Protein AF-0000000078614740 (afdb_homodimer)

pLDDT: mean 83.92, std 13.47, range [44.56, 97.81]

Sequence (252 aa):
MTSCDALLALWKVERCHLNEIITLALKCSFSIQQEYGVRDTEVGLELRVKIGLSAGHISKVVIGDNRRQHFVVTGRAVEEVRLAQNLAKASEIILSPNCWELCDRNLIEIEKIKNERAVKVGTFLDMTSCDALLALWKVERCHLNEIITLALKCSFSIQQEYGVRDTEVGLELRVKIGLSAGHISKVVIGDNRRQHFVVTGRAVEEVRLAQNLAKASEIILSPNCWELCDRNLIEIEKIKNERAVKVGTFLD

Radius of gyration: 17.42 Å; Cα contacts (8 Å, |Δi|>4): 572; chains: 2; bounding box: 50×46×54 Å

Nearest PDB structures (foldseek):
  4oyz-assembly1_A  TM=8.619E-01  e=4.642E-11  Homo sapiens
  5iv4-assembly1_A  TM=8.727E-01  e=8.867E-11  Homo sapiens
  5d0r-assembly1_A  TM=8.741E-01  e=1.077E-10  Homo sapiens
  8coj-assembly1_A  TM=8.666E-01  e=1.009E-10  Homo sapiens
  8cnh-assembly1_A  TM=8.679E-01  e=1.395E-10  Homo sapiens

Secondary structure (DSSP, 8-state):
---EEEEEEEEE--GGGHHHHHHHHHHHHHHHHHHHHS---TT------EEEEEEEEEEEEEEE-SSSEEEEEESHHHHHHHHHHHHPPTT-EEE-HHHHHHS-GGGEEEEEPTT-S-EEEEEE--/---EEEEEEEEE--GGGHHHHHHHHHHHHHHHHHHHHS---TT------EEEEEEEEEEEEEEE-SSSEEEEEESHHHHHHHH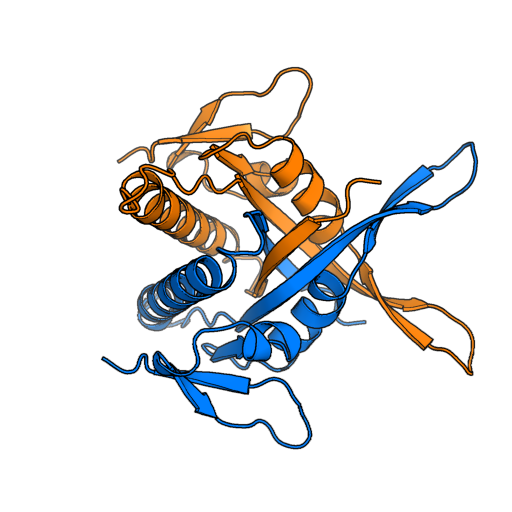HHHHPPTT-EEE-HHHHHHS-GGGEEEEEPTT-S-EEEEEE--

Solvent-accessible surface area (backbone atoms only — not comparable to full-atom values): 12772 Å² total; per-residue (Å²): 118,74,64,43,44,32,39,31,37,34,39,36,46,58,71,94,45,45,36,59,50,47,52,51,51,49,53,37,52,51,49,48,41,55,58,34,52,62,36,64,37,93,83,59,53,56,52,51,44,18,27,4,30,11,28,32,46,36,33,60,41,79,43,71,50,100,85,53,71,40,71,40,64,39,42,60,14,58,50,32,16,57,55,16,23,69,70,26,47,76,64,28,41,15,29,10,47,56,26,52,72,53,35,62,65,82,42,44,40,70,41,84,39,88,97,45,76,32,33,34,57,68,48,74,47,130,118,76,65,44,44,32,41,32,39,33,38,37,47,60,72,92,46,45,36,58,50,48,50,51,50,48,53,38,52,51,49,46,41,56,59,35,51,63,36,63,38,94,82,61,53,57,51,50,44,18,28,5,31,11,28,34,46,34,34,60,41,80,43,73,53,99,86,53,72,40,70,41,63,40,42,59,14,58,50,32,17,58,55,16,22,69,70,24,47,76,64,28,42,14,29,10,47,56,26,55,70,53,37,61,65,82,42,45,40,70,41,84,39,90,98,46,77,32,33,33,57,69,48,74,47,128

InterPro domains:
  IPR001054 Adenylyl cyclase class-3/4/guanylyl cyclase [PF00211] (14-113)
  IPR029787 Nucleotide cyclase [G3DSA:3.30.70.1230] (2-125)
  IPR029787 Nucleotide cyclase [SSF55073] (5-111)

Organism: Ophiophagus hannah (NCBI:txid8665)

Foldseek 3Di:
DDDDDDDDDDDDDPLVCLQVVLVVVVVVLLVCLVVQQPPCPVVRDRPFAQFFFFDDDKDWDWDDDPVDTDIDIDDDRVVFRVVQSVVGDGSWYKYALRRCVSYDPQQFDWADDPPHSIIITDDTDD/DDDDDDDDDDDDDPLVCLQVVLVVVVVVLLVCLVVQQPPCPVVRDRPFAQFFFFDDDKDWDWDDDPVDTDIDIDDDRVVFRVVQSVVGDGSWYKYGLRRCVSYDPQQFDWADDPPHSIIITDDTDD

Structure (mmCIF, N/CA/C/O backbone):
data_AF-0000000078614740-model_v1
#
loop_
_entity.id
_entity.type
_entity.pdbx_description
1 polymer 'Guanylate cyclase domain-containing protein'
#
loop_
_atom_site.group_PDB
_atom_site.id
_atom_site.type_symbol
_atom_site.label_atom_id
_atom_site.label_alt_id
_atom_site.label_comp_id
_atom_site.label_asym_id
_atom_site.label_entity_id
_atom_site.label_seq_id
_atom_site.pdbx_PDB_ins_code
_atom_site.Cartn_x
_atom_site.Cartn_y
_atom_site.Cartn_z
_atom_site.occupancy
_atom_site.B_iso_or_equiv
_atom_site.auth_seq_id
_atom_site.auth_comp_id
_atom_site.auth_asym_id
_atom_site.auth_atom_id
_atom_site.pdbx_PDB_model_num
ATOM 1 N N . MET A 1 1 ? -17.922 -0.848 -12.586 1 44.56 1 MET A N 1
ATOM 2 C CA . MET A 1 1 ? -16.812 0.028 -12.203 1 44.56 1 MET A CA 1
ATOM 3 C C . MET A 1 1 ? -16.656 0.066 -10.688 1 44.56 1 MET A C 1
ATOM 5 O O . MET A 1 1 ? -17.5 0.618 -9.984 1 44.56 1 MET A O 1
ATOM 9 N N . THR A 1 2 ? -16.094 -0.996 -10.188 1 58.56 2 THR A N 1
ATOM 10 C CA . THR A 1 2 ? -16.203 -1.167 -8.742 1 58.56 2 THR A CA 1
ATOM 11 C C . THR A 1 2 ? -15.336 -0.143 -8.008 1 58.56 2 THR A C 1
ATOM 13 O O . THR A 1 2 ? -14.133 -0.048 -8.258 1 58.56 2 THR A O 1
ATOM 16 N N . SER A 1 3 ? -15.945 1.065 -7.711 1 65.19 3 SER A N 1
ATOM 17 C CA . SER A 1 3 ? -15.359 2.109 -6.879 1 65.19 3 SER A CA 1
ATOM 18 C C . SER A 1 3 ? -15.438 1.751 -5.398 1 65.19 3 SER A C 1
ATOM 20 O O . SER A 1 3 ? -16.406 1.121 -4.961 1 65.19 3 SER A O 1
ATOM 22 N N . CYS A 1 4 ? -14.289 1.676 -4.727 1 76.12 4 CYS A N 1
ATOM 23 C CA . CYS A 1 4 ? -14.273 1.397 -3.295 1 76.12 4 CYS A CA 1
ATOM 24 C C . CYS A 1 4 ? -13.25 2.266 -2.578 1 76.12 4 CYS A C 1
ATOM 26 O O . CYS A 1 4 ? -12.453 2.951 -3.223 1 76.12 4 CYS A O 1
ATOM 28 N N . ASP A 1 5 ? -13.461 2.424 -1.304 1 86.25 5 ASP A N 1
ATOM 29 C CA . ASP A 1 5 ? -12.438 3.074 -0.489 1 86.25 5 ASP A CA 1
ATOM 30 C C . ASP A 1 5 ? -11.305 2.104 -0.145 1 86.25 5 ASP A C 1
ATOM 32 O O . ASP A 1 5 ? -11.555 0.916 0.077 1 86.25 5 ASP A O 1
ATOM 36 N N . ALA A 1 6 ? -10.156 2.682 -0.255 1 91.06 6 ALA A N 1
ATOM 37 C CA . ALA A 1 6 ? -9 1.828 -0.002 1 91.06 6 ALA A CA 1
ATOM 38 C C . ALA A 1 6 ? -7.875 2.613 0.671 1 91.06 6 ALA A C 1
ATOM 40 O O . ALA A 1 6 ? -7.844 3.844 0.604 1 91.06 6 ALA A O 1
ATOM 41 N N . LEU A 1 7 ? -7.117 1.881 1.394 1 93.62 7 LEU A N 1
ATOM 42 C CA . LEU A 1 7 ? -5.832 2.371 1.889 1 93.62 7 LEU A CA 1
ATOM 43 C C . LEU A 1 7 ? -4.688 1.868 1.019 1 93.62 7 LEU A C 1
ATOM 45 O O . LEU A 1 7 ? -4.641 0.687 0.669 1 93.62 7 LEU A O 1
ATOM 49 N N . LEU A 1 8 ? -3.807 2.775 0.664 1 94.69 8 LEU A N 1
ATOM 50 C CA . LEU A 1 8 ? -2.617 2.432 -0.108 1 94.69 8 LEU A CA 1
ATOM 51 C C . LEU A 1 8 ? -1.35 2.822 0.646 1 94.69 8 LEU A C 1
ATOM 53 O O . LEU A 1 8 ? -1.267 3.918 1.204 1 94.69 8 LEU A O 1
ATOM 57 N N . ALA A 1 9 ? -0.491 1.893 0.697 1 95.44 9 ALA A N 1
ATOM 58 C CA . ALA A 1 9 ? 0.849 2.146 1.219 1 95.44 9 ALA A CA 1
ATOM 59 C C . ALA A 1 9 ? 1.907 1.93 0.141 1 95.44 9 ALA A C 1
ATOM 61 O O . ALA A 1 9 ? 1.84 0.959 -0.618 1 95.44 9 ALA A O 1
ATOM 62 N N . LEU A 1 10 ? 2.789 2.82 0.065 1 93.5 10 LEU A N 1
ATOM 63 C CA . LEU A 1 10 ? 3.906 2.734 -0.868 1 93.5 10 LEU A CA 1
ATOM 64 C C . LEU A 1 10 ? 5.238 2.799 -0.127 1 93.5 10 LEU A C 1
ATOM 66 O O . LEU A 1 10 ? 5.473 3.721 0.658 1 93.5 10 LEU A O 1
ATOM 70 N N . TRP A 1 11 ? 6.031 1.79 -0.298 1 91.31 11 TRP A N 1
ATOM 71 C CA . TRP A 1 11 ? 7.383 1.704 0.243 1 91.31 11 TRP A CA 1
ATOM 72 C C . TRP A 1 11 ? 8.422 1.782 -0.87 1 91.31 11 TRP A C 1
ATOM 74 O O . TRP A 1 11 ? 8.383 0.998 -1.821 1 91.31 11 TRP A O 1
ATOM 84 N N . LYS A 1 12 ? 9.234 2.662 -0.694 1 87.06 12 LYS A N 1
ATOM 85 C CA . LYS A 1 12 ? 10.352 2.738 -1.632 1 87.06 12 LYS A CA 1
ATOM 86 C C . LYS A 1 12 ? 11.672 2.4 -0.945 1 87.06 12 LYS A C 1
ATOM 88 O O . LYS A 1 12 ? 11.953 2.896 0.148 1 87.06 12 LYS A O 1
ATOM 93 N N . VAL A 1 13 ? 12.344 1.491 -1.601 1 79.56 13 VAL A N 1
ATOM 94 C CA . VAL A 1 13 ? 13.664 1.066 -1.142 1 79.56 13 VAL A CA 1
ATOM 95 C C . VAL A 1 13 ? 14.562 0.785 -2.344 1 79.56 13 VAL A C 1
ATOM 97 O O . VAL A 1 13 ? 14.094 0.766 -3.484 1 79.56 13 VAL A O 1
ATOM 100 N N . GLU A 1 14 ? 15.797 0.649 -2.045 1 80.69 14 GLU A N 1
ATOM 101 C CA . GLU A 1 14 ? 16.672 0.171 -3.105 1 80.69 14 GLU A CA 1
ATOM 102 C C . GLU A 1 14 ? 16.281 -1.232 -3.559 1 80.69 14 GLU A C 1
ATOM 104 O O . GLU A 1 14 ? 15.828 -2.045 -2.752 1 80.69 14 GLU A O 1
ATOM 109 N N . ARG A 1 15 ? 16.422 -1.472 -4.828 1 78.81 15 ARG A N 1
ATOM 110 C CA . ARG A 1 15 ? 15.961 -2.707 -5.457 1 78.81 15 ARG A CA 1
ATOM 111 C C . ARG A 1 15 ? 16.5 -3.928 -4.727 1 78.81 15 ARG A C 1
ATOM 113 O O . ARG A 1 15 ? 15.805 -4.93 -4.57 1 78.81 15 ARG A O 1
ATOM 120 N N . CYS A 1 16 ? 17.734 -3.814 -4.234 1 80.56 16 CYS A N 1
ATOM 121 C CA . CYS A 1 16 ? 18.391 -4.961 -3.615 1 80.56 16 CYS A CA 1
ATOM 122 C C . CYS A 1 16 ? 17.75 -5.289 -2.268 1 80.56 16 CYS A C 1
ATOM 124 O O . CYS A 1 16 ? 17.984 -6.363 -1.712 1 80.56 16 CYS A O 1
ATOM 126 N N . HIS A 1 17 ? 16.844 -4.422 -1.838 1 81.69 17 HIS A N 1
ATOM 127 C CA . HIS A 1 17 ? 16.219 -4.645 -0.54 1 81.69 17 HIS A CA 1
ATOM 128 C C . HIS A 1 17 ? 14.727 -4.918 -0.688 1 81.69 17 HIS A C 1
ATOM 130 O O . HIS A 1 17 ? 14.008 -5.035 0.309 1 81.69 17 HIS A O 1
ATOM 136 N N . LEU A 1 18 ? 14.281 -5.074 -1.898 1 86 18 LEU A N 1
ATOM 137 C CA . LEU A 1 18 ? 12.852 -5.234 -2.143 1 86 18 LEU A CA 1
ATOM 138 C C . LEU A 1 18 ? 12.336 -6.531 -1.523 1 86 18 LEU A C 1
ATOM 140 O O . LEU A 1 18 ? 11.234 -6.566 -0.975 1 86 18 LEU A O 1
ATOM 144 N N . ASN A 1 19 ? 13.148 -7.523 -1.626 1 87.81 19 ASN A N 1
ATOM 145 C CA . ASN A 1 19 ? 12.758 -8.805 -1.051 1 87.81 19 ASN A CA 1
ATOM 146 C C . ASN A 1 19 ? 12.516 -8.695 0.452 1 87.81 19 ASN A C 1
ATOM 148 O O . ASN A 1 19 ? 11.555 -9.266 0.975 1 87.81 19 ASN A O 1
ATOM 152 N N . GLU A 1 20 ? 13.32 -7.949 1.095 1 85.25 20 GLU A N 1
ATOM 153 C CA . GLU A 1 20 ? 13.203 -7.762 2.539 1 85.25 20 GLU A CA 1
ATOM 154 C C . GLU A 1 20 ? 11.953 -6.961 2.896 1 85.25 20 GLU A C 1
ATOM 156 O O . GLU A 1 20 ? 11.25 -7.293 3.852 1 85.25 20 GLU A O 1
ATOM 161 N N . ILE A 1 21 ? 11.688 -6.004 2.135 1 87.56 21 ILE A N 1
ATOM 162 C CA . ILE A 1 21 ? 10.531 -5.164 2.438 1 87.56 21 ILE A CA 1
ATOM 163 C C . ILE A 1 21 ? 9.242 -5.949 2.195 1 87.56 21 ILE A C 1
ATOM 165 O O . ILE A 1 21 ? 8.273 -5.797 2.934 1 87.56 21 ILE A O 1
ATOM 169 N N . ILE A 1 22 ? 9.258 -6.754 1.167 1 92.06 22 ILE A N 1
ATOM 170 C CA . ILE A 1 22 ? 8.094 -7.598 0.91 1 92.06 22 ILE A CA 1
ATOM 171 C C . ILE A 1 22 ? 7.836 -8.5 2.115 1 92.06 22 ILE A C 1
ATOM 173 O O . ILE A 1 22 ? 6.691 -8.648 2.551 1 92.06 22 ILE A O 1
ATOM 177 N N . THR A 1 23 ? 8.898 -9.031 2.629 1 89.94 23 THR A N 1
ATOM 178 C CA . THR A 1 23 ? 8.789 -9.906 3.793 1 89.94 23 THR A CA 1
ATOM 179 C C . THR A 1 23 ? 8.195 -9.156 4.98 1 89.94 23 THR A C 1
ATOM 181 O O . THR A 1 23 ? 7.297 -9.656 5.652 1 89.94 23 THR A O 1
ATOM 184 N N . LEU A 1 24 ? 8.617 -8 5.207 1 87.56 24 LEU A N 1
ATOM 185 C CA . LEU A 1 24 ? 8.125 -7.203 6.324 1 87.56 24 LEU A CA 1
ATOM 186 C C . LEU A 1 24 ? 6.668 -6.801 6.105 1 87.56 24 LEU A C 1
ATOM 188 O O . LEU A 1 24 ? 5.871 -6.801 7.043 1 87.56 24 LEU A O 1
ATOM 192 N N . ALA A 1 25 ? 6.363 -6.438 4.891 1 90.62 25 ALA A N 1
ATOM 193 C CA . ALA A 1 25 ? 4.98 -6.098 4.562 1 90.62 25 ALA A CA 1
ATOM 194 C C . ALA A 1 25 ? 4.055 -7.289 4.781 1 90.62 25 ALA A C 1
ATOM 196 O O . ALA A 1 25 ? 2.92 -7.129 5.234 1 90.62 25 ALA A O 1
ATOM 197 N N . LEU A 1 26 ? 4.555 -8.453 4.434 1 92 26 LEU A N 1
ATOM 198 C CA . LEU A 1 26 ? 3.791 -9.672 4.652 1 92 26 LEU A CA 1
ATOM 199 C C . LEU A 1 26 ? 3.564 -9.914 6.141 1 92 26 LEU A C 1
ATOM 201 O O . LEU A 1 26 ? 2.449 -10.227 6.559 1 92 26 LEU A O 1
ATOM 205 N N . LYS A 1 27 ? 4.578 -9.75 6.879 1 88.25 27 LYS A N 1
ATOM 206 C CA . LYS A 1 27 ? 4.449 -9.898 8.328 1 88.25 27 LYS A CA 1
ATOM 207 C C . LYS A 1 27 ? 3.42 -8.922 8.891 1 88.25 27 LYS A C 1
ATOM 209 O O . LYS A 1 27 ? 2.604 -9.289 9.734 1 88.25 27 LYS A O 1
ATOM 214 N N . CYS A 1 28 ? 3.488 -7.766 8.43 1 87.44 28 CYS A N 1
ATOM 215 C CA . CYS A 1 28 ? 2.529 -6.742 8.836 1 87.44 28 CYS A CA 1
ATOM 216 C C . CYS A 1 28 ? 1.113 -7.137 8.438 1 87.44 28 CYS A C 1
ATOM 218 O O . CYS A 1 28 ? 0.177 -6.988 9.227 1 87.44 28 CYS A O 1
ATOM 220 N N . SER A 1 29 ? 0.943 -7.598 7.227 1 89.12 29 SER A N 1
ATOM 221 C CA . SER A 1 29 ? -0.366 -8.008 6.727 1 89.12 29 SER A CA 1
ATOM 222 C C . SER A 1 29 ? -0.953 -9.133 7.574 1 89.12 29 SER A C 1
ATOM 224 O O . SER A 1 29 ? -2.145 -9.125 7.891 1 89.12 29 SER A O 1
ATOM 226 N N . PHE A 1 30 ? -0.125 -10.023 8.008 1 87.62 30 PHE A N 1
ATOM 227 C CA . PHE A 1 30 ? -0.573 -11.117 8.875 1 87.62 30 PHE A CA 1
ATOM 228 C C . PHE A 1 30 ? -0.984 -10.586 10.242 1 87.62 30 PHE A C 1
ATOM 230 O O . PHE A 1 30 ? -1.979 -11.031 10.812 1 87.62 30 PHE A O 1
ATOM 237 N N . SER A 1 31 ? -0.168 -9.695 10.719 1 84 31 SER A N 1
ATOM 238 C CA . SER A 1 31 ? -0.488 -9.094 12.016 1 84 31 SER A CA 1
ATOM 239 C C . SER A 1 31 ? -1.83 -8.375 11.969 1 84 31 SER A C 1
ATOM 241 O O . SER A 1 31 ? -2.617 -8.461 12.914 1 84 31 SER A O 1
ATOM 243 N N . ILE A 1 32 ? -2.088 -7.699 10.914 1 82.81 32 ILE A N 1
ATOM 244 C CA . ILE A 1 32 ? -3.338 -6.965 10.742 1 82.81 32 ILE A CA 1
ATOM 245 C C . ILE A 1 32 ? -4.508 -7.945 10.68 1 82.81 32 ILE A C 1
ATOM 247 O O . ILE A 1 32 ? -5.551 -7.719 11.297 1 82.81 32 ILE A O 1
ATOM 251 N N . GLN A 1 33 ? -4.301 -8.969 9.922 1 83.31 33 GLN A N 1
ATOM 252 C CA . GLN A 1 33 ? -5.34 -9.984 9.82 1 83.31 33 GLN A CA 1
ATOM 253 C C . GLN A 1 33 ? -5.641 -10.602 11.188 1 83.31 33 GLN A C 1
ATOM 255 O O . GLN A 1 33 ? -6.801 -10.844 11.523 1 83.31 33 GLN A O 1
ATOM 260 N N . GLN A 1 34 ? -4.605 -10.875 11.891 1 80.12 34 GLN A N 1
ATOM 261 C CA . GLN A 1 34 ? -4.758 -11.484 13.211 1 80.12 34 GLN A CA 1
ATOM 262 C C . GLN A 1 34 ? -5.445 -10.523 14.18 1 80.12 34 GLN A C 1
ATOM 264 O O . GLN A 1 34 ? -6.305 -10.93 14.961 1 80.12 34 GLN A O 1
ATOM 269 N N . GLU A 1 35 ? -4.945 -9.32 14.156 1 73.81 35 GLU A N 1
ATOM 270 C CA . GLU A 1 35 ? -5.512 -8.32 15.055 1 73.81 35 GLU A CA 1
ATOM 271 C C . GLU A 1 35 ? -6.961 -8.008 14.688 1 73.81 35 GLU A C 1
ATOM 273 O O . GLU A 1 35 ? -7.801 -7.816 15.57 1 73.81 35 GLU A O 1
ATOM 278 N N . TYR A 1 36 ? -7.285 -7.918 13.469 1 68.12 36 TYR A N 1
ATOM 279 C CA . TYR A 1 36 ? -8.617 -7.512 13.016 1 68.12 36 TYR A CA 1
ATOM 280 C C . TYR A 1 36 ? -9.523 -8.727 12.844 1 68.12 36 TYR A C 1
ATOM 282 O O . TYR A 1 36 ? -10.75 -8.602 12.914 1 68.12 36 TYR A O 1
ATOM 290 N N . GLY A 1 37 ? -9.086 -9.773 12.359 1 58.53 37 GLY A N 1
ATOM 291 C CA . GLY A 1 37 ? -9.945 -10.938 12.289 1 58.53 37 GLY A CA 1
ATOM 292 C C . GLY A 1 37 ? -10.602 -11.281 13.609 1 58.53 37 GLY A C 1
ATOM 293 O O . GLY A 1 37 ? -11.734 -11.773 13.648 1 58.53 37 GLY A O 1
ATOM 294 N N . VAL A 1 38 ? -9.805 -11.156 14.648 1 52.06 38 VAL A N 1
ATOM 295 C CA . VAL A 1 38 ? -10.289 -11.617 15.945 1 52.06 38 VAL A CA 1
ATOM 296 C C . VAL A 1 38 ? -11.109 -10.516 16.609 1 52.06 38 VAL A C 1
ATOM 298 O O . VAL A 1 38 ? -11.781 -10.758 17.609 1 52.06 38 VAL A O 1
ATOM 301 N N . ARG A 1 39 ? -11.008 -9.359 16.062 1 49.41 39 ARG A N 1
ATOM 302 C CA . ARG A 1 39 ? -11.641 -8.375 16.938 1 49.41 39 ARG A CA 1
ATOM 303 C C . ARG A 1 39 ? -13.156 -8.43 16.828 1 49.41 39 ARG A C 1
ATOM 305 O O . ARG A 1 39 ? -13.703 -8.32 15.727 1 49.41 39 ARG A O 1
ATOM 312 N N . ASP A 1 40 ? -13.633 -9.117 17.688 1 46.22 40 ASP A N 1
ATOM 313 C CA . ASP A 1 40 ? -15.039 -9.172 18.078 1 46.22 40 ASP A CA 1
ATOM 314 C C . ASP A 1 40 ? -15.617 -7.77 18.25 1 46.22 40 ASP A C 1
ATOM 316 O O . ASP A 1 40 ? -15.273 -7.066 19.203 1 46.22 40 ASP A O 1
ATOM 320 N N . THR A 1 41 ? -15.656 -7.027 17.156 1 47.38 41 THR A N 1
ATOM 321 C CA . THR A 1 41 ? -16.406 -5.84 17.547 1 47.38 41 THR A CA 1
ATOM 322 C C . THR A 1 41 ? -17.688 -6.223 18.281 1 47.38 41 THR A C 1
ATOM 324 O O . THR A 1 41 ? -18.188 -7.336 18.125 1 47.38 41 THR A O 1
ATOM 327 N N . GLU A 1 42 ? -17.969 -5.582 19.281 1 45.75 42 GLU A N 1
ATOM 328 C CA . GLU A 1 42 ? -19.188 -5.793 20.078 1 45.75 42 GLU A CA 1
ATOM 329 C C . GLU A 1 42 ? -20.312 -6.332 19.203 1 45.75 42 GLU A C 1
ATOM 331 O O . GLU A 1 42 ? -21.234 -6.973 19.703 1 45.75 42 GLU A O 1
ATOM 336 N N . VAL A 1 43 ? -20.406 -5.898 17.984 1 46.59 43 VAL A N 1
ATOM 337 C CA . VAL A 1 43 ? -21.562 -6.363 17.219 1 46.59 43 VAL A CA 1
ATOM 338 C C . VAL A 1 43 ? -21.172 -7.598 16.406 1 46.59 43 VAL A C 1
ATOM 340 O O . VAL A 1 43 ? -21.984 -8.141 15.664 1 46.59 43 VAL A O 1
ATOM 343 N N . GLY A 1 44 ? -20.078 -8.148 16.672 1 47.78 44 GLY A N 1
ATOM 344 C CA . GLY A 1 44 ? -19.75 -9.391 15.977 1 47.78 44 GLY A CA 1
ATOM 345 C C . GLY A 1 44 ? -19.156 -9.172 14.609 1 47.78 44 GLY A C 1
ATOM 346 O O . GLY A 1 44 ? -19.109 -10.086 13.781 1 47.78 44 GLY A O 1
ATOM 347 N N . LEU A 1 45 ? -19.031 -7.91 14.25 1 50.03 45 LEU A N 1
ATOM 348 C CA . LEU A 1 45 ? -18.672 -7.758 12.844 1 50.03 45 LEU A CA 1
ATOM 349 C C . LEU A 1 45 ? -17.172 -7.934 12.648 1 50.03 45 LEU A C 1
ATOM 351 O O . LEU A 1 45 ? -16.375 -7.324 13.367 1 50.03 45 LEU A O 1
ATOM 355 N N . GLU A 1 46 ? -16.828 -9.086 12.305 1 56.97 46 GLU A N 1
ATOM 356 C CA . GLU A 1 46 ? -15.477 -9.422 11.852 1 56.97 46 GLU A CA 1
ATOM 357 C C . GLU A 1 46 ? -15.016 -8.484 10.742 1 56.97 46 GLU A C 1
ATOM 359 O O . GLU A 1 46 ? -15.742 -8.242 9.781 1 56.97 46 GLU A O 1
ATOM 364 N N . LEU A 1 47 ? -14.156 -7.516 11.164 1 61.88 47 LEU A N 1
ATOM 365 C CA . LEU A 1 47 ? -13.547 -6.703 10.117 1 61.88 47 LEU A CA 1
ATOM 366 C C . LEU A 1 47 ? -12.727 -7.57 9.164 1 61.88 47 LEU A C 1
ATOM 368 O O . LEU A 1 47 ? -11.875 -8.344 9.594 1 61.88 47 LEU A O 1
ATOM 372 N N . ARG A 1 48 ? -13.25 -7.777 8.078 1 74.62 48 ARG A N 1
ATOM 373 C CA . ARG A 1 48 ? -12.547 -8.586 7.086 1 74.62 48 ARG A CA 1
ATOM 374 C C . ARG A 1 48 ? -11.836 -7.695 6.07 1 74.62 48 ARG A C 1
ATOM 376 O O . ARG A 1 48 ? -12.453 -6.824 5.457 1 74.62 48 ARG A O 1
ATOM 383 N N . VAL A 1 49 ? -10.445 -7.812 6.121 1 85.56 49 VAL A N 1
ATOM 384 C CA . VAL A 1 49 ? -9.633 -6.977 5.246 1 85.56 49 VAL A CA 1
ATOM 385 C C . VAL A 1 49 ? -9.125 -7.801 4.066 1 85.56 49 VAL A C 1
ATOM 387 O O . VAL A 1 49 ? -8.688 -8.938 4.238 1 85.56 49 VAL A O 1
ATOM 390 N N . LYS A 1 50 ? -9.312 -7.273 2.924 1 90.81 50 LYS A N 1
ATOM 391 C CA . LYS A 1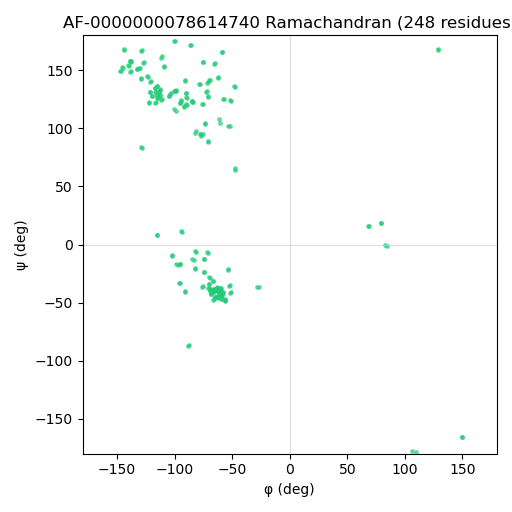 50 ? -8.703 -7.824 1.716 1 90.81 50 LYS A CA 1
ATOM 392 C C . LYS A 1 50 ? -7.402 -7.105 1.382 1 90.81 50 LYS A C 1
ATOM 394 O O . LYS A 1 50 ? -7.387 -5.887 1.193 1 90.81 50 LYS A O 1
ATOM 399 N N . ILE A 1 51 ? -6.336 -7.914 1.316 1 93.94 51 ILE A N 1
ATOM 400 C CA . ILE A 1 51 ? -5.039 -7.27 1.147 1 93.94 51 ILE A CA 1
ATOM 401 C C . ILE A 1 51 ? -4.391 -7.746 -0.151 1 93.94 51 ILE A C 1
ATOM 403 O O . ILE A 1 51 ? -4.293 -8.945 -0.399 1 93.94 51 ILE A O 1
ATOM 407 N N . GLY A 1 52 ? -3.992 -6.875 -0.952 1 96 52 GLY A N 1
ATOM 408 C CA . GLY A 1 52 ? -3.178 -7.121 -2.131 1 96 52 GLY A CA 1
ATOM 409 C C . GLY A 1 52 ? -1.812 -6.461 -2.061 1 96 52 GLY A C 1
ATOM 410 O O . GLY A 1 52 ? -1.701 -5.293 -1.688 1 96 52 GLY A O 1
ATOM 411 N N . LEU A 1 53 ? -0.747 -7.191 -2.352 1 96.62 53 LEU A N 1
ATOM 412 C CA . LEU A 1 53 ? 0.613 -6.668 -2.42 1 96.62 53 LEU A CA 1
ATOM 413 C C . LEU A 1 53 ? 1.163 -6.77 -3.84 1 96.62 53 LEU A C 1
ATOM 415 O O . LEU A 1 53 ? 0.938 -7.766 -4.527 1 96.62 53 LEU A O 1
ATOM 419 N N . SER A 1 54 ? 1.773 -5.758 -4.246 1 96.25 54 SER A N 1
ATOM 420 C CA . SER A 1 54 ? 2.447 -5.723 -5.539 1 96.25 54 SER A CA 1
ATOM 421 C C . SER A 1 54 ? 3.803 -5.031 -5.438 1 96.25 54 SER A C 1
ATOM 423 O O . SER A 1 54 ? 4.059 -4.289 -4.488 1 96.25 54 SER A O 1
ATOM 425 N N . ALA A 1 55 ? 4.625 -5.355 -6.383 1 95.19 55 ALA A N 1
ATOM 426 C CA . ALA A 1 55 ? 5.957 -4.762 -6.43 1 95.19 55 ALA A CA 1
ATOM 427 C C . ALA A 1 55 ? 6.43 -4.582 -7.871 1 95.19 55 ALA A C 1
ATOM 429 O O . ALA A 1 55 ? 6.066 -5.367 -8.75 1 95.19 55 ALA A O 1
ATOM 430 N N . GLY A 1 56 ? 7.219 -3.545 -7.98 1 91.06 56 GLY A N 1
ATOM 431 C CA . GLY A 1 56 ? 7.781 -3.297 -9.297 1 91.06 56 GLY A CA 1
ATOM 432 C C . GLY A 1 56 ? 8.047 -1.828 -9.57 1 91.06 56 GLY A C 1
ATOM 433 O O . GLY A 1 56 ? 8.055 -1.014 -8.641 1 91.06 56 GLY A O 1
ATOM 434 N N . HIS A 1 57 ? 8.258 -1.563 -10.828 1 89.19 57 HIS A N 1
ATOM 435 C CA . HIS A 1 57 ? 8.562 -0.199 -11.242 1 89.19 57 HIS A CA 1
ATOM 436 C C . HIS A 1 57 ? 7.328 0.695 -11.141 1 89.19 57 HIS A C 1
ATOM 438 O O . HIS A 1 57 ? 6.219 0.261 -11.453 1 89.19 57 HIS A O 1
ATOM 444 N N . ILE 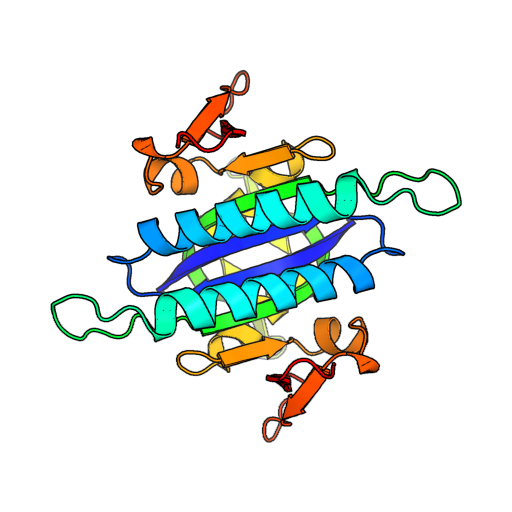A 1 58 ? 7.52 1.918 -10.672 1 87.12 58 ILE A N 1
ATOM 445 C CA . ILE A 1 58 ? 6.477 2.936 -10.672 1 87.12 58 ILE A CA 1
ATOM 446 C C . ILE A 1 58 ? 7.008 4.219 -11.305 1 87.12 58 ILE A C 1
ATOM 448 O O . ILE A 1 58 ? 8.188 4.555 -11.156 1 87.12 58 ILE A O 1
ATOM 452 N N . SER A 1 59 ? 6.133 4.871 -12.047 1 85.62 59 SER A N 1
ATOM 453 C CA . SER A 1 59 ? 6.496 6.137 -12.68 1 85.62 59 SER A CA 1
ATOM 454 C C . SER A 1 59 ? 5.348 7.141 -12.602 1 85.62 59 SER A C 1
ATOM 456 O O . SER A 1 59 ? 4.207 6.766 -12.32 1 85.62 59 SER A O 1
ATOM 458 N N . LYS A 1 60 ? 5.73 8.375 -12.633 1 81.69 60 LYS A N 1
ATOM 459 C CA . LYS A 1 60 ? 4.734 9.438 -12.734 1 81.69 60 LYS A CA 1
ATOM 460 C C . LYS A 1 60 ? 4.699 10.031 -14.141 1 81.69 60 LYS A C 1
ATOM 462 O O . LYS A 1 60 ? 5.746 10.297 -14.734 1 81.69 60 LYS A O 1
ATOM 467 N N . VAL A 1 61 ? 3.564 10.062 -14.641 1 77.5 61 VAL A N 1
ATOM 468 C CA . VAL A 1 61 ? 3.418 10.672 -15.961 1 77.5 61 VAL A CA 1
ATOM 469 C C . VAL A 1 61 ? 2.441 11.844 -15.883 1 77.5 61 VAL A C 1
ATOM 471 O O . VAL A 1 61 ? 1.531 11.844 -15.047 1 77.5 61 VAL A O 1
ATOM 474 N N . VAL A 1 62 ? 2.822 12.859 -16.609 1 76.5 62 VAL A N 1
ATOM 475 C CA . VAL A 1 62 ? 1.918 14 -16.688 1 76.5 62 VAL A CA 1
ATOM 476 C C . VAL A 1 62 ? 0.989 13.828 -17.891 1 76.5 62 VAL A C 1
ATOM 478 O O . VAL A 1 62 ? 1.436 13.477 -18.984 1 76.5 62 VAL A O 1
ATOM 481 N N . ILE A 1 63 ? -0.305 13.758 -17.625 1 75.56 63 ILE A N 1
ATOM 482 C CA . ILE A 1 63 ? -1.257 13.703 -18.734 1 75.56 63 ILE A CA 1
ATOM 483 C C . ILE A 1 63 ? -2.064 15 -18.781 1 75.56 63 ILE A C 1
ATOM 485 O O . ILE A 1 63 ? -2.197 15.695 -17.781 1 75.56 63 ILE A O 1
ATOM 489 N N . GLY A 1 64 ? -2.648 15.273 -19.859 1 76.75 64 GLY A N 1
ATOM 490 C CA . GLY A 1 64 ? -3.443 16.484 -20.016 1 76.75 64 GLY A CA 1
ATOM 491 C C . GLY A 1 64 ? -2.793 17.5 -20.938 1 76.75 64 GLY A C 1
ATOM 492 O O . GLY A 1 64 ? -1.82 17.188 -21.625 1 76.75 64 GLY A O 1
ATOM 493 N N . ASP A 1 65 ? -3.482 18.547 -21.031 1 80.38 65 ASP A N 1
ATOM 494 C CA . ASP A 1 65 ? -2.965 19.641 -21.844 1 80.38 65 ASP A CA 1
ATOM 495 C C . ASP A 1 65 ? -2.32 20.719 -20.969 1 80.38 65 ASP A C 1
ATOM 497 O O . ASP A 1 65 ? -2.125 20.516 -19.766 1 80.38 65 ASP A O 1
ATOM 501 N N . ASN A 1 66 ? -1.693 21.766 -21.609 1 77.38 66 ASN A N 1
ATOM 502 C CA . ASN A 1 66 ? -0.92 22.797 -20.938 1 77.38 66 ASN A CA 1
ATOM 503 C C . ASN A 1 66 ? -1.723 23.469 -19.828 1 77.38 66 ASN A C 1
ATOM 505 O O . ASN A 1 66 ? -1.148 24 -18.875 1 77.38 66 ASN A O 1
ATOM 509 N N . ARG A 1 67 ? -3.039 23.328 -19.953 1 75.62 67 ARG A N 1
ATOM 510 C CA . ARG A 1 67 ? -3.879 24.031 -18.984 1 75.62 67 ARG A CA 1
ATOM 511 C C . ARG A 1 67 ? -4.285 23.125 -17.844 1 75.62 67 ARG A C 1
ATOM 513 O O . ARG A 1 67 ? -4.523 23.578 -16.719 1 75.62 67 ARG A O 1
ATOM 520 N N . ARG A 1 68 ? -4.461 21.875 -18.125 1 79.44 68 ARG A N 1
ATOM 521 C CA . ARG A 1 68 ? -4.938 20.922 -17.141 1 79.44 68 ARG A CA 1
ATOM 522 C C . ARG A 1 68 ? -4.039 19.688 -17.078 1 79.44 68 ARG A C 1
ATOM 524 O O . ARG A 1 68 ? -4.285 18.703 -17.781 1 79.44 68 ARG A O 1
ATOM 531 N N . GLN A 1 69 ? -2.949 19.812 -16.297 1 76.88 69 GLN A N 1
ATOM 532 C CA . GLN A 1 69 ? -2.014 18.703 -16.156 1 76.88 69 GLN A CA 1
ATOM 533 C C . GLN A 1 69 ? -2.328 17.859 -14.914 1 76.88 69 GLN A C 1
ATOM 535 O O . GLN A 1 69 ? -2.637 18.406 -13.852 1 76.88 69 GLN A O 1
ATOM 540 N N . HIS A 1 70 ? -2.52 16.594 -15.25 1 72.19 70 HIS A N 1
ATOM 541 C CA . HIS A 1 70 ? -2.725 15.648 -14.156 1 72.19 70 HIS A CA 1
ATOM 542 C C . HIS A 1 70 ? -1.555 14.68 -14.047 1 72.19 70 HIS A C 1
ATOM 544 O O . HIS A 1 70 ? -1.017 14.227 -15.062 1 72.19 70 HIS A O 1
ATOM 550 N N . PHE A 1 71 ? -1.129 14.516 -12.891 1 75.69 71 PHE A N 1
ATOM 551 C CA . PHE A 1 71 ? -0.086 13.523 -12.641 1 75.69 71 PHE A CA 1
ATOM 552 C C . PHE A 1 71 ? -0.695 12.164 -12.32 1 75.69 71 PHE A C 1
ATOM 554 O O . PHE A 1 71 ? -1.565 12.055 -11.453 1 75.69 71 PHE A O 1
ATOM 561 N N . VAL A 1 72 ? -0.332 11.227 -13.141 1 77.31 72 VAL A N 1
ATOM 562 C CA . VAL A 1 72 ? -0.854 9.883 -12.953 1 77.31 72 VAL A CA 1
ATOM 563 C C . VAL A 1 72 ? 0.281 8.938 -12.57 1 77.31 72 VAL A C 1
ATOM 565 O O . VAL A 1 72 ? 1.364 8.984 -13.156 1 77.31 72 VAL A O 1
ATOM 568 N N . VAL A 1 73 ? 0.009 8.227 -11.609 1 82.88 73 VAL A N 1
ATOM 569 C CA . VAL A 1 73 ? 0.965 7.191 -11.219 1 82.88 73 VAL A CA 1
ATOM 570 C C . VAL A 1 73 ? 0.735 5.934 -12.055 1 82.88 73 VAL A C 1
ATOM 572 O O . VAL A 1 73 ? -0.395 5.449 -12.156 1 82.88 73 VAL A O 1
ATOM 575 N N . THR A 1 74 ? 1.812 5.508 -12.734 1 82.94 74 THR A N 1
ATOM 576 C CA . THR A 1 74 ? 1.727 4.34 -13.602 1 82.94 74 THR A CA 1
ATOM 577 C C . THR A 1 74 ? 2.846 3.35 -13.281 1 82.94 74 THR A C 1
ATOM 579 O O . THR A 1 74 ? 3.777 3.674 -12.547 1 82.94 74 THR A O 1
ATOM 582 N N . GLY A 1 75 ? 2.656 2.07 -13.875 1 87.06 75 GLY A N 1
ATOM 583 C CA . GLY A 1 75 ? 3.67 1.044 -13.695 1 87.06 75 GLY A CA 1
ATOM 584 C C . GLY A 1 75 ? 3.104 -0.275 -13.203 1 87.06 75 GLY A C 1
ATOM 585 O O . GLY A 1 75 ? 1.982 -0.324 -12.695 1 87.06 75 GLY A O 1
ATOM 586 N N . ARG A 1 76 ? 3.955 -1.223 -13.289 1 86.25 76 ARG A N 1
ATOM 587 C CA . ARG A 1 76 ? 3.523 -2.59 -13.023 1 86.25 76 ARG A CA 1
ATOM 588 C C . ARG A 1 76 ? 2.998 -2.732 -11.602 1 86.25 76 ARG A C 1
ATOM 590 O O . ARG A 1 76 ? 1.986 -3.398 -11.367 1 86.25 76 ARG A O 1
ATOM 597 N N . ALA A 1 77 ? 3.688 -2.127 -10.625 1 90.56 77 ALA A N 1
ATOM 598 C CA . ALA A 1 77 ? 3.268 -2.223 -9.227 1 90.56 77 ALA A CA 1
ATOM 599 C C . ALA A 1 77 ? 1.848 -1.696 -9.047 1 90.56 77 ALA A C 1
ATOM 601 O O . ALA A 1 77 ? 1.035 -2.312 -8.352 1 90.56 77 ALA A O 1
ATOM 602 N N . VAL A 1 78 ? 1.531 -0.623 -9.672 1 88.94 78 VAL A N 1
ATOM 603 C CA . VAL A 1 78 ? 0.236 0.031 -9.516 1 88.94 78 VAL A CA 1
ATOM 604 C C . VAL A 1 78 ? -0.835 -0.754 -10.273 1 88.94 78 VAL A C 1
ATOM 606 O O . VAL A 1 78 ? -1.953 -0.921 -9.781 1 88.94 78 VAL A O 1
ATOM 609 N N . GLU A 1 79 ? -0.494 -1.296 -11.375 1 86.69 79 GLU A N 1
ATOM 610 C CA . GLU A 1 79 ? -1.44 -2.021 -12.211 1 86.69 79 GLU A CA 1
ATOM 611 C C . GLU A 1 79 ? -1.857 -3.338 -11.562 1 86.69 79 GLU A C 1
ATOM 61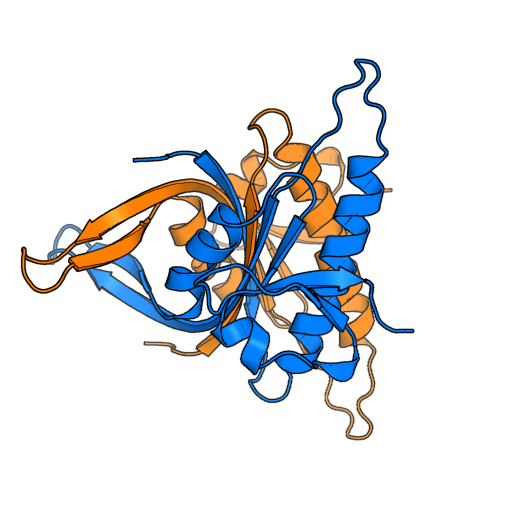3 O O . GLU A 1 79 ? -3.01 -3.76 -11.688 1 86.69 79 GLU A O 1
ATOM 618 N N . GLU A 1 80 ? -0.991 -3.885 -10.914 1 92.25 80 GLU A N 1
ATOM 619 C CA . GLU A 1 80 ? -1.252 -5.242 -10.445 1 92.25 80 GLU A CA 1
ATOM 620 C C . GLU A 1 80 ? -1.788 -5.234 -9.016 1 92.25 80 GLU A C 1
ATOM 622 O O . GLU A 1 80 ? -2.369 -6.223 -8.562 1 92.25 80 GLU A O 1
ATOM 627 N N . VAL A 1 81 ? -1.642 -4.145 -8.273 1 93.19 81 VAL A N 1
ATOM 628 C CA . VAL A 1 81 ? -2.02 -4.152 -6.867 1 93.19 81 VAL A CA 1
ATOM 629 C C . VAL A 1 81 ? -3.531 -4.32 -6.738 1 93.19 81 VAL A C 1
ATOM 631 O O . VAL A 1 81 ? -4.012 -5.047 -5.863 1 93.19 81 VAL A O 1
ATOM 634 N N . ARG A 1 82 ? -4.273 -3.674 -7.559 1 89.44 82 ARG A N 1
ATOM 635 C CA . ARG A 1 82 ? -5.727 -3.801 -7.508 1 89.44 82 ARG A CA 1
ATOM 636 C C . ARG A 1 82 ? -6.172 -5.195 -7.934 1 89.44 82 ARG A C 1
ATOM 638 O O . ARG A 1 82 ? -7.121 -5.75 -7.375 1 89.44 82 ARG A O 1
ATOM 645 N N . LEU A 1 83 ? -5.473 -5.711 -8.969 1 89.38 83 LEU A N 1
ATOM 646 C CA . LEU A 1 83 ? -5.758 -7.086 -9.367 1 89.38 83 LEU A CA 1
ATOM 647 C C . LEU A 1 83 ? -5.582 -8.039 -8.195 1 89.38 83 LEU A C 1
ATOM 649 O O . LEU A 1 83 ? -6.457 -8.867 -7.926 1 89.38 83 LEU A O 1
ATOM 653 N N . ALA A 1 84 ? -4.48 -7.906 -7.523 1 95.06 84 ALA A N 1
ATOM 654 C CA . ALA A 1 84 ? -4.207 -8.742 -6.359 1 95.06 84 ALA A CA 1
ATOM 655 C C . ALA A 1 84 ? -5.285 -8.57 -5.293 1 95.06 84 ALA A C 1
ATOM 657 O O . ALA A 1 84 ? -5.816 -9.555 -4.773 1 95.06 84 ALA A O 1
ATOM 658 N N . GLN A 1 85 ? -5.617 -7.371 -5.008 1 92.81 85 GLN A N 1
ATOM 659 C CA . GLN A 1 85 ? -6.625 -7.086 -3.99 1 92.81 85 GLN A CA 1
ATOM 660 C C . GLN A 1 85 ? -7.984 -7.656 -4.387 1 92.81 85 GLN A C 1
ATOM 662 O O . GLN A 1 85 ? -8.703 -8.195 -3.545 1 92.81 85 GLN A O 1
ATOM 667 N N . ASN A 1 86 ? -8.32 -7.559 -5.637 1 90.38 86 ASN A N 1
ATOM 668 C CA . ASN A 1 86 ? -9.609 -8.047 -6.125 1 90.38 86 ASN A CA 1
ATOM 669 C C . ASN A 1 86 ? -9.703 -9.57 -6.02 1 90.38 86 ASN A C 1
ATOM 671 O O . ASN A 1 86 ? -10.797 -10.117 -5.863 1 90.38 86 ASN A O 1
ATOM 675 N N . LEU A 1 87 ? -8.602 -10.188 -6.164 1 94.31 87 LEU A N 1
ATOM 676 C CA . LEU A 1 87 ? -8.57 -11.648 -6.062 1 94.31 87 LEU A CA 1
ATOM 677 C C . LEU A 1 87 ? -8.703 -12.094 -4.613 1 94.31 87 LEU A C 1
ATOM 679 O O . LEU A 1 87 ? -9.023 -13.258 -4.344 1 94.31 87 LEU A O 1
ATOM 683 N N . ALA A 1 88 ? -8.344 -11.195 -3.689 1 93.94 88 ALA A N 1
ATOM 684 C CA . ALA A 1 88 ? -8.352 -11.539 -2.27 1 93.94 88 ALA A CA 1
ATOM 685 C C . ALA A 1 88 ? -9.781 -11.648 -1.743 1 93.94 88 ALA A C 1
ATOM 687 O O . ALA A 1 88 ? -10.625 -10.797 -2.025 1 93.94 88 ALA A O 1
ATOM 688 N N . LYS A 1 89 ? -10.055 -12.688 -1.059 1 91.56 89 LYS A N 1
ATOM 689 C CA . LYS A 1 89 ? -11.25 -12.773 -0.222 1 91.56 89 LYS A CA 1
ATOM 690 C C . LYS A 1 89 ? -10.992 -12.188 1.164 1 91.56 89 LYS A C 1
ATOM 692 O O . LYS A 1 89 ? -9.883 -11.758 1.465 1 91.56 89 LYS A O 1
ATOM 697 N N . ALA A 1 90 ? -12.125 -12.094 1.87 1 85.56 90 ALA A N 1
ATOM 698 C CA . ALA A 1 90 ? -11.992 -11.562 3.225 1 85.56 90 ALA A CA 1
ATOM 699 C C . ALA A 1 90 ? -10.906 -12.305 4 1 85.56 90 ALA A C 1
ATOM 701 O O . ALA A 1 90 ? -10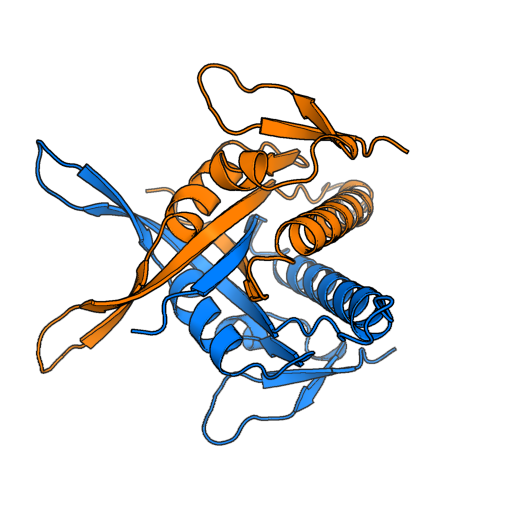.867 -13.539 4.004 1 85.56 90 ALA A O 1
ATOM 702 N N . SER A 1 91 ? -9.898 -11.562 4.527 1 86.75 91 SER A N 1
ATOM 703 C CA . SER A 1 91 ? -8.844 -12.062 5.398 1 86.75 91 SER A CA 1
ATOM 704 C C . SER A 1 91 ? -7.75 -12.773 4.598 1 86.75 91 SER A C 1
ATOM 706 O O . SER A 1 91 ? -7.02 -13.609 5.137 1 86.75 91 SER A O 1
ATOM 708 N N . GLU A 1 92 ? -7.738 -12.492 3.354 1 91.81 92 GLU A N 1
ATOM 709 C CA . GLU A 1 92 ? -6.688 -13.094 2.541 1 91.81 92 GLU A CA 1
ATOM 710 C C . GLU A 1 92 ? -5.664 -12.055 2.098 1 91.81 92 GLU A C 1
ATOM 712 O O . GLU A 1 92 ? -5.98 -10.867 2.002 1 91.81 92 GLU A O 1
ATOM 717 N N . ILE A 1 93 ? -4.492 -12.547 1.885 1 95.12 93 ILE A N 1
ATOM 718 C CA . ILE A 1 93 ? -3.387 -11.773 1.335 1 95.12 93 ILE A CA 1
ATOM 719 C C . ILE A 1 93 ? -2.973 -12.352 -0.017 1 95.12 93 ILE A C 1
ATOM 721 O O . ILE A 1 93 ? -2.65 -13.531 -0.119 1 95.12 93 ILE A O 1
ATOM 725 N N . ILE A 1 94 ? -3.031 -11.516 -0.998 1 97.25 94 ILE A N 1
ATOM 726 C CA . ILE A 1 94 ? -2.658 -11.961 -2.336 1 97.25 94 ILE A CA 1
ATOM 727 C C . ILE A 1 94 ? -1.418 -11.203 -2.807 1 97.25 94 ILE A C 1
ATOM 729 O O . ILE A 1 94 ? -1.345 -9.984 -2.682 1 97.25 94 ILE A O 1
ATOM 733 N N . LEU A 1 95 ? -0.402 -11.945 -3.246 1 97.31 95 LEU A N 1
ATOM 734 C CA . LEU A 1 95 ? 0.744 -11.352 -3.928 1 97.31 95 LEU A CA 1
ATOM 735 C C . LEU A 1 95 ? 0.504 -11.281 -5.434 1 97.31 95 LEU A C 1
ATOM 737 O O . LEU A 1 95 ? 0.132 -12.281 -6.051 1 97.31 95 LEU A O 1
ATOM 741 N N . SER A 1 96 ? 0.657 -10.094 -5.965 1 97.44 96 SER A N 1
ATOM 742 C CA . SER A 1 96 ? 0.632 -10 -7.418 1 97.44 96 SER A CA 1
ATOM 743 C C . SER A 1 96 ? 1.715 -10.867 -8.047 1 97.44 96 SER A C 1
ATOM 745 O O . SER A 1 96 ? 2.654 -11.289 -7.371 1 97.44 96 SER A O 1
ATOM 747 N N . PRO A 1 97 ? 1.631 -11.109 -9.336 1 96.12 97 PRO A N 1
ATOM 748 C CA . PRO A 1 97 ? 2.633 -11.945 -10.008 1 96.12 97 PRO A CA 1
ATOM 749 C C . PRO A 1 97 ? 4.055 -11.422 -9.812 1 96.12 97 PRO A C 1
ATOM 751 O O . PRO A 1 97 ? 4.953 -12.188 -9.453 1 96.12 97 PRO A O 1
ATOM 754 N N . ASN A 1 98 ? 4.273 -10.148 -10.008 1 94.75 98 ASN A N 1
ATOM 755 C CA . ASN A 1 98 ? 5.617 -9.594 -9.875 1 94.75 98 ASN A CA 1
ATOM 756 C C . ASN A 1 98 ? 6.098 -9.625 -8.43 1 94.75 98 ASN A C 1
ATOM 758 O O . ASN A 1 98 ? 7.273 -9.891 -8.164 1 94.75 98 ASN A O 1
ATOM 762 N N . CYS A 1 99 ? 5.195 -9.359 -7.543 1 95.69 99 CYS A N 1
ATOM 763 C CA . CYS A 1 99 ? 5.535 -9.414 -6.125 1 95.69 99 CYS A CA 1
ATOM 764 C C . CYS A 1 99 ? 5.922 -10.828 -5.715 1 95.69 99 CYS A C 1
ATOM 766 O O . CYS A 1 99 ? 6.863 -11.023 -4.941 1 95.69 99 CYS A O 1
ATOM 768 N N . TRP A 1 100 ? 5.219 -11.805 -6.223 1 96.12 100 TRP A N 1
ATOM 769 C CA . TRP A 1 100 ? 5.52 -13.211 -5.98 1 96.12 100 TRP A CA 1
ATOM 770 C C . TRP A 1 100 ? 6.895 -13.578 -6.535 1 96.12 100 TRP A C 1
ATOM 772 O O . TRP A 1 100 ? 7.645 -14.328 -5.906 1 96.12 100 TRP A O 1
ATOM 782 N N . GLU A 1 101 ? 7.238 -13.031 -7.625 1 94.38 101 GLU A N 1
ATOM 783 C CA . GLU A 1 101 ? 8.531 -13.305 -8.25 1 94.38 101 GLU A CA 1
ATOM 784 C C . GLU A 1 101 ? 9.672 -12.711 -7.43 1 94.38 101 GLU A C 1
ATOM 786 O O . GLU A 1 101 ? 10.781 -13.258 -7.414 1 94.38 101 GLU A O 1
ATOM 791 N N . LEU A 1 102 ? 9.414 -11.695 -6.762 1 92.81 102 LEU A N 1
ATOM 792 C CA . LEU A 1 102 ? 10.461 -10.945 -6.086 1 92.81 102 LEU A CA 1
ATOM 793 C C . LEU A 1 102 ? 10.562 -11.344 -4.617 1 92.81 102 LEU A C 1
ATOM 795 O O . LEU A 1 102 ? 11.555 -11.047 -3.955 1 92.81 102 LEU A O 1
ATOM 799 N N . CYS A 1 103 ? 9.547 -11.969 -4.094 1 93.12 103 CYS A N 1
ATOM 800 C CA . CYS A 1 103 ? 9.492 -12.281 -2.67 1 93.12 103 CYS A CA 1
ATOM 801 C C . CYS A 1 103 ? 10.406 -13.453 -2.336 1 93.12 103 CYS A C 1
ATOM 803 O O . CYS A 1 103 ? 10.781 -14.227 -3.221 1 93.12 103 CYS A O 1
ATOM 805 N N . ASP A 1 104 ? 10.805 -13.531 -1.116 1 92.25 104 ASP A N 1
ATOM 806 C CA . ASP A 1 104 ? 11.492 -14.727 -0.649 1 92.25 104 ASP A CA 1
ATOM 807 C C . ASP A 1 104 ? 10.516 -15.891 -0.486 1 92.25 104 ASP A C 1
ATOM 809 O O . ASP A 1 104 ? 9.859 -16.016 0.549 1 92.25 104 ASP A O 1
ATOM 813 N N . ARG A 1 105 ? 10.539 -16.75 -1.369 1 90.19 105 ARG A N 1
ATOM 814 C CA . ARG A 1 105 ? 9.547 -17.812 -1.473 1 90.19 105 ARG A CA 1
ATOM 815 C C . ARG A 1 105 ? 9.773 -18.875 -0.4 1 90.19 105 ARG A C 1
ATOM 817 O O . ARG A 1 105 ? 8.883 -19.703 -0.131 1 90.19 105 ARG A O 1
ATOM 824 N N . ASN A 1 106 ? 10.898 -18.828 0.251 1 90.69 106 ASN A N 1
ATOM 825 C CA . ASN A 1 106 ? 11.219 -19.812 1.275 1 90.69 106 ASN A CA 1
ATOM 826 C C . ASN A 1 106 ? 10.562 -19.469 2.611 1 90.69 106 ASN A C 1
ATOM 828 O O . ASN A 1 106 ? 10.57 -20.281 3.537 1 90.69 106 ASN A O 1
ATOM 832 N N . LEU A 1 107 ? 9.977 -18.344 2.615 1 87.31 107 LEU A N 1
ATOM 8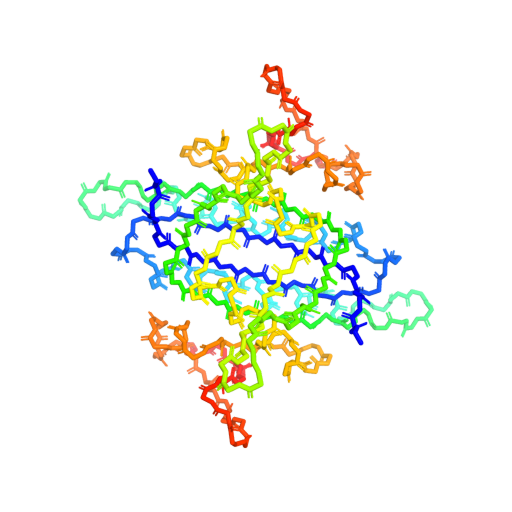33 C CA . LEU A 1 107 ? 9.477 -17.875 3.904 1 87.31 107 LEU A CA 1
ATOM 834 C C . LEU A 1 107 ? 7.973 -18.078 4.012 1 87.31 107 LEU A C 1
ATOM 836 O O . LEU A 1 107 ? 7.398 -17.953 5.098 1 87.31 107 LEU A O 1
ATOM 840 N N . ILE A 1 108 ? 7.402 -18.453 2.85 1 90.88 108 ILE A N 1
ATOM 841 C CA . ILE A 1 108 ? 5.945 -18.469 2.904 1 90.88 108 ILE A CA 1
ATOM 842 C C . ILE A 1 108 ? 5.414 -19.703 2.174 1 90.88 108 ILE A C 1
ATOM 844 O O . ILE A 1 108 ? 6.059 -20.219 1.252 1 90.88 108 ILE A O 1
ATOM 848 N N . GLU A 1 109 ? 4.32 -20.172 2.645 1 93.75 109 GLU A N 1
ATOM 849 C CA . GLU A 1 109 ? 3.496 -21.125 1.901 1 93.75 109 GLU A CA 1
ATOM 850 C C . GLU A 1 109 ? 2.455 -20.406 1.053 1 93.75 109 GLU A C 1
ATOM 852 O O . GLU A 1 109 ? 1.889 -19.391 1.48 1 93.75 109 GLU A O 1
ATOM 857 N N . ILE A 1 110 ? 2.26 -20.938 -0.118 1 94.94 110 ILE A N 1
ATOM 858 C CA . ILE A 1 110 ? 1.315 -20.25 -0.986 1 94.94 110 ILE A CA 1
ATOM 859 C C . ILE A 1 110 ? 0.254 -21.219 -1.481 1 94.94 110 ILE A C 1
ATOM 861 O O . ILE A 1 110 ? 0.432 -22.438 -1.388 1 94.94 110 ILE A O 1
ATOM 865 N N . GLU A 1 111 ? -0.829 -20.719 -1.845 1 96.12 111 GLU A N 1
ATOM 866 C CA . GLU A 1 111 ? -1.873 -21.422 -2.594 1 96.12 111 GLU A CA 1
ATOM 867 C C . GLU A 1 111 ? -2.062 -20.797 -3.977 1 96.12 111 GLU A C 1
ATOM 869 O O . GLU A 1 111 ? -2.283 -19.594 -4.098 1 96.12 111 GLU A O 1
ATOM 874 N N . LYS A 1 112 ? -1.966 -21.625 -4.934 1 96 112 LYS A N 1
ATOM 875 C CA . LYS A 1 112 ? -2.168 -21.141 -6.293 1 96 112 LYS A CA 1
ATOM 876 C C . LYS A 1 112 ? -3.627 -20.766 -6.531 1 96 112 LYS A C 1
ATOM 878 O O . LYS A 1 112 ? -4.535 -21.422 -6.012 1 96 112 LYS A O 1
ATOM 883 N N . ILE A 1 113 ? -3.865 -19.734 -7.246 1 96.25 113 ILE A N 1
ATOM 884 C CA . ILE A 1 113 ? -5.199 -19.328 -7.668 1 96.25 113 ILE A CA 1
ATOM 885 C C . ILE A 1 113 ? -5.441 -19.766 -9.109 1 96.25 113 ILE A C 1
ATOM 887 O O . ILE A 1 113 ? -4.621 -19.516 -9.992 1 96.25 113 ILE A O 1
ATOM 891 N N . LYS A 1 114 ? -6.562 -20.344 -9.258 1 94.88 114 LYS A N 1
ATOM 892 C CA . LYS A 1 114 ? -6.867 -20.906 -10.578 1 94.88 114 LYS A CA 1
ATOM 893 C C . LYS A 1 114 ? -6.797 -19.828 -11.656 1 94.88 114 LYS A C 1
ATOM 895 O O . LYS A 1 114 ? -7.379 -18.75 -11.516 1 94.88 114 LYS A O 1
ATOM 900 N N . ASN A 1 115 ? -6.027 -20.031 -12.672 1 94.88 115 ASN A N 1
ATOM 901 C CA . ASN A 1 115 ? -5.902 -19.219 -13.875 1 94.88 115 ASN A CA 1
ATOM 902 C C . ASN A 1 115 ? -5.266 -17.859 -13.578 1 94.88 115 ASN A C 1
ATOM 904 O O . ASN A 1 115 ? -5.527 -16.875 -14.273 1 94.88 115 ASN A O 1
ATOM 908 N N . GLU A 1 116 ? -4.648 -17.75 -12.43 1 94.44 116 GLU A N 1
ATOM 909 C CA . GLU A 1 116 ? -3.961 -16.516 -12.062 1 94.44 116 GLU A CA 1
ATOM 910 C C . GLU A 1 116 ? -2.492 -16.781 -11.742 1 94.44 116 GLU A C 1
ATOM 912 O O . GLU A 1 116 ? -2.145 -17.844 -11.211 1 94.44 116 GLU A O 1
ATOM 917 N N . ARG A 1 117 ? -1.647 -15.812 -12.109 1 96 117 ARG A N 1
ATOM 918 C CA . ARG A 1 117 ? -0.246 -15.875 -11.703 1 96 117 ARG A CA 1
ATOM 919 C C . ARG A 1 117 ? -0.06 -15.359 -10.281 1 96 117 ARG A C 1
ATOM 921 O O . ARG A 1 117 ? 0.946 -15.664 -9.633 1 96 117 ARG A O 1
ATOM 928 N N . ALA A 1 118 ? -1.022 -14.594 -9.836 1 96.94 118 ALA A N 1
ATOM 929 C CA . ALA A 1 118 ? -1.03 -14.164 -8.445 1 96.94 118 ALA A CA 1
ATOM 930 C C . ALA A 1 118 ? -1.22 -15.344 -7.504 1 96.94 118 ALA A C 1
ATOM 932 O O . ALA A 1 118 ? -1.771 -16.375 -7.895 1 96.94 118 ALA A O 1
ATOM 933 N N . VAL A 1 119 ? -0.747 -15.172 -6.25 1 97.69 119 VAL A N 1
ATOM 934 C CA . VAL A 1 119 ? -0.835 -16.297 -5.316 1 97.69 119 VAL A CA 1
ATOM 935 C C . VAL A 1 119 ? -1.397 -15.812 -3.982 1 97.69 119 VAL A C 1
ATOM 937 O O . VAL A 1 119 ? -1.22 -14.648 -3.607 1 97.69 119 VAL A O 1
ATOM 940 N N . LYS A 1 120 ? -2.041 -16.734 -3.377 1 97 120 LYS A N 1
ATOM 941 C CA . LYS A 1 120 ? -2.518 -16.5 -2.018 1 97 120 LYS A CA 1
ATOM 942 C C . LYS A 1 120 ? -1.478 -16.938 -0.987 1 97 120 LYS A C 1
ATOM 944 O O . LYS A 1 120 ? -0.921 -18.031 -1.081 1 97 120 LYS A O 1
ATOM 949 N N . VAL A 1 121 ? -1.229 -16 -0.066 1 95.75 121 VAL A N 1
ATOM 950 C CA . VAL A 1 121 ? -0.254 -16.328 0.969 1 95.75 121 VAL A CA 1
ATOM 951 C C . VAL A 1 121 ? -0.933 -17.109 2.092 1 95.75 121 VAL A C 1
ATOM 953 O O . VAL A 1 121 ? -1.949 -16.672 2.635 1 95.75 121 VAL A O 1
ATOM 956 N N . GLY A 1 122 ? -0.525 -18.234 2.424 1 88.06 122 GLY A N 1
ATOM 957 C CA . GLY A 1 122 ? -1.061 -19.047 3.494 1 88.06 122 GLY A CA 1
ATOM 958 C C . GLY A 1 122 ? -0.438 -18.766 4.844 1 88.06 122 GLY A C 1
ATOM 959 O O . GLY A 1 122 ? -1.051 -18.094 5.688 1 88.06 122 GLY A O 1
ATOM 960 N N . THR A 1 123 ? 0.629 -19.344 5.227 1 78.75 123 THR A N 1
ATOM 961 C CA . THR A 1 123 ? 1.301 -19.172 6.508 1 78.75 123 THR A CA 1
ATOM 962 C C . THR A 1 123 ? 2.789 -18.906 6.305 1 78.75 123 THR A C 1
ATOM 964 O O . THR A 1 123 ? 3.326 -19.141 5.219 1 78.75 123 THR A O 1
ATOM 967 N N . PHE A 1 124 ? 3.34 -18.172 7.293 1 77.12 124 PHE A N 1
ATOM 968 C CA . PHE A 1 124 ? 4.793 -18.031 7.293 1 77.12 124 PHE A CA 1
ATOM 969 C C . PHE A 1 124 ? 5.461 -19.359 7.668 1 77.12 124 PHE A C 1
ATOM 971 O O . PHE A 1 124 ? 4.988 -20.062 8.562 1 77.12 124 PHE A O 1
ATOM 978 N N . LEU A 1 125 ? 6.332 -19.688 6.766 1 72.56 125 LEU A N 1
ATOM 979 C CA . LEU A 1 125 ? 7.086 -20.891 7.051 1 72.56 125 LEU A CA 1
ATOM 980 C C . LEU A 1 125 ? 8.156 -20.641 8.109 1 72.56 125 LEU A C 1
ATOM 982 O O . LEU A 1 125 ? 8.781 -19.578 8.109 1 72.56 125 LEU A O 1
ATOM 986 N N . ASP A 1 126 ? 8.055 -20.859 9.406 1 57 126 ASP A N 1
ATOM 987 C CA . ASP A 1 126 ? 9.016 -20.781 10.5 1 57 126 ASP A CA 1
ATOM 988 C C . ASP A 1 126 ? 10.43 -21.094 10.016 1 57 126 ASP A C 1
ATOM 990 O O . ASP A 1 126 ? 10.617 -21.938 9.133 1 57 126 ASP A O 1
ATOM 994 N N . MET B 1 1 ? 11.766 12.148 -14.547 1 44.66 1 MET B N 1
ATOM 995 C CA . MET B 1 1 ? 10.766 11.086 -14.469 1 44.66 1 MET B CA 1
ATOM 996 C C . MET B 1 1 ? 11.219 9.992 -13.508 1 44.66 1 MET B C 1
ATOM 998 O O . MET B 1 1 ? 12.156 9.25 -13.805 1 44.66 1 MET B O 1
ATOM 1002 N N . THR B 1 2 ? 11.117 10.32 -12.25 1 58.75 2 THR B N 1
ATOM 1003 C CA . THR B 1 2 ? 11.828 9.469 -11.305 1 58.75 2 THR B CA 1
ATOM 1004 C C . THR B 1 2 ? 11.164 8.102 -11.188 1 58.75 2 THR B C 1
ATOM 1006 O O . THR B 1 2 ? 9.969 8.008 -10.906 1 58.75 2 THR B O 1
ATOM 1009 N N . SER B 1 3 ? 11.594 7.137 -12.094 1 64.62 3 SER B N 1
ATOM 1010 C CA . SER B 1 3 ? 11.211 5.727 -12.055 1 64.62 3 SER B CA 1
ATOM 1011 C C . SER B 1 3 ? 11.945 4.988 -10.938 1 64.62 3 SER B C 1
ATOM 1013 O O . SER B 1 3 ? 13.102 5.297 -10.641 1 64.62 3 SER B O 1
ATOM 1015 N N . CYS B 1 4 ? 11.195 4.391 -9.984 1 75.88 4 CYS B N 1
ATOM 1016 C CA . CYS B 1 4 ? 11.82 3.613 -8.922 1 75.88 4 CYS B CA 1
ATOM 1017 C C . CYS B 1 4 ? 11.039 2.334 -8.648 1 75.88 4 CYS B C 1
ATOM 1019 O O . CYS B 1 4 ? 9.945 2.139 -9.195 1 75.88 4 CYS B O 1
ATOM 1021 N N . ASP B 1 5 ? 11.727 1.39 -8.086 1 86.31 5 ASP B N 1
ATOM 1022 C CA . ASP B 1 5 ? 11.031 0.198 -7.613 1 86.31 5 ASP B CA 1
ATOM 1023 C C . ASP B 1 5 ? 10.328 0.467 -6.285 1 86.31 5 ASP B C 1
ATOM 1025 O O . ASP B 1 5 ? 10.844 1.205 -5.441 1 86.31 5 ASP B O 1
ATOM 1029 N N . ALA B 1 6 ? 9.156 -0.053 -6.258 1 91.25 6 ALA B N 1
ATOM 1030 C CA . ALA B 1 6 ? 8.359 0.191 -5.055 1 91.25 6 ALA B CA 1
ATOM 1031 C C . ALA B 1 6 ? 7.5 -1.021 -4.707 1 91.25 6 ALA B C 1
ATOM 1033 O O . ALA B 1 6 ? 7.234 -1.866 -5.566 1 91.25 6 ALA B O 1
ATOM 1034 N N . LEU B 1 7 ? 7.242 -1.116 -3.455 1 93.75 7 LEU B N 1
ATOM 1035 C CA . LEU B 1 7 ? 6.215 -2.023 -2.953 1 93.75 7 LEU B CA 1
ATOM 1036 C C . LEU B 1 7 ? 4.914 -1.276 -2.682 1 93.75 7 LEU B C 1
ATOM 1038 O O . LEU B 1 7 ? 4.926 -0.202 -2.076 1 93.75 7 LEU B O 1
ATOM 1042 N N . LEU B 1 8 ? 3.828 -1.839 -3.166 1 94.75 8 LEU B N 1
ATO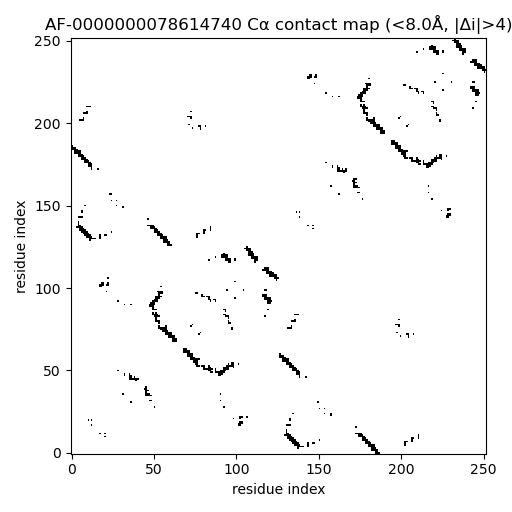M 1043 C CA . LEU B 1 8 ? 2.504 -1.273 -2.932 1 94.75 8 LEU B CA 1
ATOM 1044 C C . LEU B 1 8 ? 1.603 -2.275 -2.219 1 94.75 8 LEU B C 1
ATOM 1046 O O . LEU B 1 8 ? 1.569 -3.455 -2.582 1 94.75 8 LEU B O 1
ATOM 1050 N N . ALA B 1 9 ? 1.002 -1.786 -1.213 1 95.38 9 ALA B N 1
ATOM 1051 C CA . ALA B 1 9 ? -0.035 -2.551 -0.524 1 95.38 9 ALA B CA 1
ATOM 1052 C C . ALA B 1 9 ? -1.385 -1.845 -0.612 1 95.38 9 ALA B C 1
ATOM 1054 O O . ALA B 1 9 ? -1.467 -0.625 -0.446 1 95.38 9 ALA B O 1
ATOM 1055 N N . LEU B 1 10 ? -2.352 -2.58 -0.902 1 93.38 10 LEU B N 1
ATOM 1056 C CA . LEU B 1 10 ? -3.719 -2.076 -0.96 1 93.38 10 LEU B CA 1
ATOM 1057 C C . LEU B 1 10 ? -4.625 -2.848 -0.004 1 93.38 10 LEU B C 1
ATOM 1059 O O . LEU B 1 10 ? -4.672 -4.078 -0.047 1 93.38 10 LEU B O 1
ATOM 1063 N N . TRP B 1 11 ? -5.238 -2.133 0.88 1 90.94 11 TRP B N 1
ATOM 1064 C CA . TRP B 1 11 ? -6.211 -2.662 1.828 1 90.94 11 TRP B CA 1
ATOM 1065 C C . TRP B 1 11 ? -7.609 -2.143 1.518 1 90.94 11 TRP B C 1
ATOM 1067 O O . TRP B 1 11 ? -7.832 -0.932 1.462 1 90.94 11 TRP B O 1
ATOM 1077 N N . LYS B 1 12 ? -8.43 -3.045 1.351 1 86.94 12 LYS B N 1
ATOM 1078 C CA . LYS B 1 12 ? -9.828 -2.654 1.173 1 86.94 12 LYS B CA 1
ATOM 1079 C C . LYS B 1 12 ? -10.68 -3.098 2.359 1 86.94 12 LYS B C 1
ATOM 1081 O O . LYS B 1 12 ? -10.57 -4.238 2.812 1 86.94 12 LYS B O 1
ATOM 1086 N N . VAL B 1 13 ? -11.391 -2.119 2.844 1 79.25 13 VAL B N 1
ATOM 1087 C CA . VAL B 1 13 ? -12.32 -2.35 3.945 1 79.25 13 VAL B CA 1
ATOM 1088 C C . VAL B 1 13 ? -13.562 -1.48 3.764 1 79.25 13 VAL B C 1
ATOM 1090 O O . VAL B 1 13 ? -13.602 -0.618 2.883 1 79.25 13 VAL B O 1
ATOM 1093 N N . GLU B 1 14 ? -14.531 -1.798 4.547 1 80.56 14 GLU B N 1
ATOM 1094 C CA . GLU B 1 14 ? -15.672 -0.882 4.582 1 80.56 14 GLU B CA 1
ATOM 1095 C C . GLU B 1 14 ? -15.258 0.494 5.094 1 80.56 14 GLU B C 1
ATOM 1097 O O . GLU B 1 14 ? -14.367 0.604 5.945 1 80.56 14 GLU B O 1
ATOM 1102 N N . ARG B 1 15 ? -15.844 1.527 4.531 1 78.75 15 ARG B N 1
ATOM 1103 C CA . ARG B 1 15 ? -15.469 2.914 4.801 1 78.75 15 ARG B CA 1
ATOM 1104 C C . ARG B 1 15 ? -15.453 3.195 6.297 1 78.75 15 ARG B C 1
ATOM 1106 O O . ARG B 1 15 ? -14.578 3.922 6.785 1 78.75 15 ARG B O 1
ATOM 1113 N N . CYS B 1 16 ? -16.375 2.559 7.02 1 80.69 16 CYS B N 1
ATOM 1114 C CA . CYS B 1 16 ? -16.516 2.846 8.445 1 80.69 16 CYS B CA 1
ATOM 1115 C C . CYS B 1 16 ? -15.344 2.271 9.227 1 80.69 16 CYS B C 1
ATOM 1117 O O . CYS B 1 16 ? -15.141 2.623 10.391 1 80.69 16 CYS B O 1
ATOM 1119 N N . HIS B 1 17 ? -14.492 1.51 8.539 1 81.62 17 HIS B N 1
ATOM 1120 C CA . HIS B 1 17 ? -13.367 0.894 9.227 1 81.62 17 HIS B CA 1
ATOM 1121 C C . HIS B 1 17 ? -12.039 1.446 8.711 1 81.62 17 HIS B C 1
ATOM 1123 O O . HIS B 1 17 ? -10.969 0.972 9.109 1 81.62 17 HIS B O 1
ATOM 1129 N N . LEU B 1 18 ? -12.102 2.461 7.895 1 86 18 LEU B N 1
ATOM 1130 C CA . LEU B 1 18 ? -10.891 2.988 7.277 1 86 18 LEU B CA 1
ATOM 1131 C C . LEU B 1 18 ? -9.953 3.58 8.328 1 86 18 LEU B C 1
ATOM 1133 O O . LEU B 1 18 ? -8.734 3.42 8.242 1 86 18 LEU B O 1
ATOM 1137 N N . ASN B 1 19 ? -10.555 4.219 9.273 1 87.75 19 ASN B N 1
ATOM 1138 C CA . ASN B 1 19 ? -9.742 4.809 10.336 1 87.75 19 ASN B CA 1
ATOM 1139 C C . ASN B 1 19 ? -8.938 3.748 11.078 1 87.75 19 ASN B C 1
ATOM 1141 O O . ASN B 1 19 ? -7.766 3.965 11.398 1 87.75 19 ASN B O 1
ATOM 1145 N N . GLU B 1 20 ? -9.523 2.637 11.289 1 84.94 20 GLU B N 1
ATOM 1146 C CA . GLU B 1 20 ? -8.867 1.54 11.992 1 84.94 20 GLU B CA 1
ATOM 1147 C C . GLU B 1 20 ? -7.742 0.941 11.156 1 84.94 20 GLU B C 1
ATOM 1149 O O . GLU B 1 20 ? -6.664 0.646 11.672 1 84.94 20 GLU B O 1
ATOM 1154 N N . ILE B 1 21 ? -7.977 0.836 9.93 1 87.38 21 ILE B N 1
ATOM 1155 C CA . ILE B 1 21 ? -6.969 0.232 9.07 1 87.38 21 ILE B CA 1
ATOM 1156 C C . ILE B 1 21 ? -5.773 1.176 8.93 1 87.38 21 ILE B C 1
ATOM 1158 O O . ILE B 1 21 ? -4.625 0.731 8.875 1 87.38 21 ILE B O 1
ATOM 1162 N N . ILE B 1 22 ? -6.055 2.447 8.859 1 92 22 ILE B N 1
ATOM 1163 C CA . ILE B 1 22 ? -4.969 3.422 8.805 1 92 22 ILE B CA 1
ATOM 1164 C C . ILE B 1 22 ? -4.09 3.285 10.047 1 92 22 ILE B C 1
ATOM 1166 O O . ILE B 1 22 ? -2.861 3.291 9.945 1 92 22 ILE B O 1
ATOM 1170 N N . THR B 1 23 ? -4.746 3.125 11.156 1 89.94 23 THR B N 1
ATOM 1171 C CA . THR B 1 23 ? -4.027 2.969 12.414 1 89.94 23 THR B CA 1
ATOM 1172 C C . THR B 1 23 ? -3.141 1.726 12.375 1 89.94 23 THR B C 1
ATOM 1174 O O . THR B 1 23 ? -1.972 1.779 12.766 1 89.94 23 THR B O 1
ATOM 1177 N N . LEU B 1 24 ? -3.615 0.687 11.898 1 87.25 24 LEU B N 1
ATOM 1178 C CA . LEU B 1 24 ? -2.857 -0.557 11.828 1 87.25 24 LEU B CA 1
ATOM 1179 C C . LEU B 1 24 ? -1.715 -0.443 10.828 1 87.25 24 LEU B C 1
ATOM 1181 O O . LEU B 1 24 ? -0.618 -0.949 11.07 1 87.25 24 LEU B O 1
ATOM 1185 N N . ALA B 1 25 ? -1.999 0.183 9.727 1 90.69 25 ALA B N 1
ATOM 1186 C CA . ALA B 1 25 ? -0.954 0.403 8.734 1 90.69 25 ALA B CA 1
ATOM 1187 C C . ALA B 1 25 ? 0.172 1.264 9.297 1 90.69 25 ALA B C 1
ATOM 1189 O O . ALA B 1 25 ? 1.347 1.034 9 1 90.69 25 ALA B O 1
ATOM 1190 N N . LEU B 1 26 ? -0.22 2.234 10.086 1 92.12 26 LEU B N 1
ATOM 1191 C CA . LEU B 1 26 ? 0.769 3.082 10.742 1 92.12 26 LEU B CA 1
ATOM 1192 C C . LEU B 1 26 ? 1.624 2.273 11.711 1 92.12 26 LEU B C 1
ATOM 1194 O O . LEU B 1 26 ? 2.85 2.406 11.719 1 92.12 26 LEU B O 1
ATOM 1198 N N . LYS B 1 27 ? 0.99 1.479 12.461 1 88.38 27 LYS B N 1
ATOM 1199 C CA . LYS B 1 27 ? 1.725 0.615 13.375 1 88.38 27 LYS B CA 1
ATOM 1200 C C . LYS B 1 27 ? 2.701 -0.285 12.625 1 88.38 27 LYS B C 1
ATOM 1202 O O . LYS B 1 27 ? 3.844 -0.464 13.055 1 88.38 27 LYS B O 1
ATOM 1207 N N . CYS B 1 28 ? 2.246 -0.806 11.57 1 87.75 28 CYS B N 1
ATOM 1208 C CA . CYS B 1 28 ? 3.09 -1.636 10.719 1 87.75 28 CYS B CA 1
ATOM 1209 C C . CYS B 1 28 ? 4.266 -0.836 10.172 1 87.75 28 CYS B C 1
ATOM 1211 O O . CYS B 1 28 ? 5.402 -1.316 10.172 1 87.75 28 CYS B O 1
ATOM 1213 N N . SER B 1 29 ? 4.004 0.346 9.703 1 89.62 29 SER B N 1
ATOM 1214 C CA . SER B 1 29 ? 5.043 1.206 9.141 1 89.62 29 SER B CA 1
ATOM 1215 C C . SER B 1 29 ? 6.113 1.523 10.188 1 89.62 29 SER B C 1
ATOM 1217 O O . SER B 1 29 ? 7.309 1.503 9.883 1 89.62 29 SER B O 1
ATOM 1219 N N . PHE B 1 30 ? 5.707 1.711 11.406 1 88.25 30 PHE B N 1
ATOM 1220 C CA . PHE B 1 30 ? 6.652 1.966 12.484 1 88.25 30 PHE B CA 1
ATOM 1221 C C . PHE B 1 30 ? 7.488 0.726 12.773 1 88.25 30 PHE B C 1
ATOM 1223 O O . PHE B 1 30 ? 8.695 0.826 13.016 1 88.25 30 PHE B O 1
ATOM 1230 N N . SER B 1 31 ? 6.805 -0.366 12.781 1 84.62 31 SER B N 1
ATOM 1231 C CA . SER B 1 31 ? 7.516 -1.618 13.016 1 84.62 31 SER B CA 1
ATOM 1232 C C . SER B 1 31 ? 8.57 -1.86 11.938 1 84.62 31 SER B C 1
ATOM 1234 O O . SER B 1 31 ? 9.68 -2.305 12.242 1 84.62 31 SER B O 1
ATOM 1236 N N . ILE B 1 32 ? 8.25 -1.582 10.742 1 83.88 32 ILE B N 1
ATOM 1237 C CA . ILE B 1 32 ? 9.164 -1.765 9.625 1 83.88 32 ILE B CA 1
ATOM 1238 C C . ILE B 1 32 ? 10.359 -0.821 9.773 1 83.88 32 ILE B C 1
ATOM 1240 O O . ILE B 1 32 ? 11.508 -1.222 9.57 1 83.88 32 ILE B O 1
ATOM 1244 N N . GLN B 1 33 ? 10.047 0.403 10.102 1 84.19 33 GLN B N 1
ATOM 1245 C CA . GLN B 1 33 ? 11.117 1.372 10.312 1 84.19 33 GLN B CA 1
ATOM 1246 C C . GLN B 1 33 ? 12.055 0.925 11.438 1 84.19 33 GLN B C 1
ATOM 1248 O O . GLN B 1 33 ? 13.273 1.067 11.328 1 84.19 33 GLN B O 1
ATOM 1253 N N . GLN B 1 34 ? 11.469 0.44 12.469 1 81.31 34 GLN B N 1
ATOM 1254 C CA . GLN B 1 34 ? 12.25 -0.009 13.617 1 81.31 34 GLN B CA 1
ATOM 1255 C C . GLN B 1 34 ? 13.094 -1.23 13.258 1 81.31 34 GLN B C 1
ATOM 1257 O O . GLN B 1 34 ? 14.258 -1.327 13.664 1 81.31 34 GLN B O 1
ATOM 1262 N N . GLU B 1 35 ? 12.43 -2.154 12.633 1 74.94 35 GLU B N 1
ATOM 1263 C CA . GLU B 1 35 ? 13.141 -3.377 12.258 1 74.94 35 GLU B CA 1
ATOM 1264 C C . GLU B 1 35 ? 14.227 -3.094 11.227 1 74.94 35 GLU B C 1
ATOM 1266 O O . GLU B 1 35 ? 15.312 -3.684 11.281 1 74.94 35 GLU B O 1
ATOM 1271 N N . TYR B 1 36 ? 13.992 -2.244 10.32 1 69.31 36 TYR B N 1
ATOM 1272 C CA . TYR B 1 36 ? 14.93 -1.979 9.234 1 69.31 36 TYR B CA 1
ATOM 1273 C C . TYR B 1 36 ? 15.891 -0.851 9.602 1 69.31 36 TYR B C 1
ATOM 1275 O O . TYR B 1 36 ? 17 -0.768 9.062 1 69.31 36 TYR B O 1
ATOM 1283 N N . GLY B 1 37 ? 15.484 0.128 10.195 1 58.91 37 GLY B N 1
ATOM 1284 C CA . GLY B 1 37 ? 16.422 1.152 10.617 1 58.91 37 GLY B CA 1
ATOM 1285 C C . GLY B 1 37 ? 17.594 0.597 11.398 1 58.91 37 GLY B C 1
ATOM 1286 O O . GLY B 1 37 ? 18.719 1.118 11.312 1 58.91 37 GLY B O 1
ATOM 1287 N N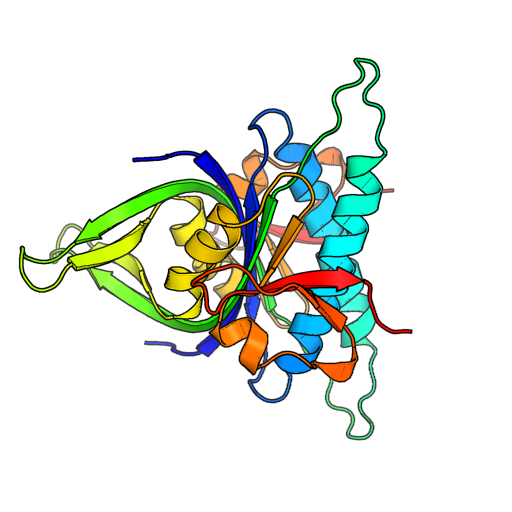 . VAL B 1 38 ? 17.281 -0.325 12.266 1 52.31 38 VAL B N 1
ATOM 1288 C CA . VAL B 1 38 ? 18.312 -0.81 13.18 1 52.31 38 VAL B CA 1
ATOM 1289 C C . VAL B 1 38 ? 19.141 -1.885 12.5 1 52.31 38 VAL B C 1
ATOM 1291 O O . VAL B 1 38 ? 20.203 -2.268 13.008 1 52.31 38 VAL B O 1
ATOM 1294 N N . ARG B 1 39 ? 18.656 -2.344 11.414 1 49.91 39 ARG B N 1
ATOM 1295 C CA . ARG B 1 39 ? 19.406 -3.527 11.023 1 49.91 39 ARG B CA 1
ATOM 1296 C C . ARG B 1 39 ? 20.75 -3.139 10.391 1 49.91 39 ARG B C 1
ATOM 1298 O O . ARG B 1 39 ? 20.781 -2.359 9.438 1 49.91 39 ARG B O 1
ATOM 1305 N N . ASP B 1 40 ? 21.625 -3.152 11.188 1 46.31 40 ASP B N 1
ATOM 1306 C CA . ASP B 1 40 ? 23.047 -3.117 10.898 1 46.31 40 ASP B CA 1
ATOM 1307 C C . ASP B 1 40 ? 23.422 -4.121 9.812 1 46.31 40 ASP B C 1
ATOM 1309 O O . ASP B 1 40 ? 23.391 -5.332 10.039 1 46.31 40 ASP B O 1
ATOM 1313 N N . THR B 1 41 ? 22.906 -3.863 8.609 1 47.75 41 THR B N 1
ATOM 1314 C CA . THR B 1 41 ? 23.547 -4.832 7.723 1 47.75 41 THR B CA 1
ATOM 1315 C C . THR B 1 41 ? 25.062 -4.859 7.945 1 47.75 41 THR B C 1
ATOM 1317 O O . THR B 1 41 ? 25.625 -3.893 8.453 1 47.75 41 THR B O 1
ATOM 1320 N N . GLU B 1 42 ? 25.609 -5.953 8.016 1 46.34 42 GLU B N 1
ATOM 1321 C CA . GLU B 1 42 ? 27.047 -6.141 8.164 1 46.34 42 GLU B CA 1
ATOM 1322 C C . GLU B 1 42 ? 27.828 -4.965 7.578 1 46.34 42 GLU B C 1
ATOM 1324 O O . GLU B 1 42 ? 28.969 -4.703 7.977 1 46.34 42 GLU B O 1
ATOM 1329 N N . VAL B 1 43 ? 27.375 -4.406 6.504 1 47.38 43 VAL B N 1
ATOM 1330 C CA . VAL B 1 43 ? 28.188 -3.354 5.906 1 47.38 43 VAL B CA 1
ATOM 1331 C C . VAL B 1 43 ? 27.734 -1.991 6.422 1 47.38 43 VAL B C 1
ATOM 1333 O O . VAL B 1 43 ? 28.281 -0.957 6.027 1 47.38 43 VAL B O 1
ATOM 1336 N N . GLY B 1 44 ? 26.938 -1.979 7.387 1 48.81 44 GLY B N 1
ATOM 1337 C CA . GLY B 1 44 ? 26.578 -0.687 7.949 1 48.81 44 GLY B CA 1
ATOM 1338 C C . GLY B 1 44 ? 25.438 -0.011 7.211 1 48.81 44 GLY B C 1
ATOM 1339 O O . GLY B 1 44 ? 25.234 1.193 7.363 1 48.81 44 GLY B O 1
ATOM 1340 N N . LEU B 1 45 ? 24.984 -0.676 6.191 1 50.75 45 LEU B N 1
ATOM 1341 C CA . LEU B 1 45 ? 24.047 0.1 5.375 1 50.75 45 LEU B CA 1
ATOM 1342 C C . LEU B 1 45 ? 22.656 0.082 5.98 1 50.75 45 LEU B C 1
ATOM 1344 O O . LEU B 1 45 ? 22.141 -0.98 6.336 1 50.75 45 LEU B O 1
ATOM 1348 N N . GLU B 1 46 ? 22.375 1.088 6.672 1 57.44 46 GLU B N 1
ATOM 1349 C CA . GLU B 1 46 ? 21.031 1.385 7.168 1 57.44 46 GLU B CA 1
ATOM 1350 C C . GLU B 1 46 ? 20 1.383 6.035 1 57.44 46 GLU B C 1
ATOM 1352 O O . GLU B 1 46 ? 20.219 2.006 4.992 1 57.44 46 GLU B O 1
ATOM 1357 N N . LEU B 1 47 ? 19.25 0.267 5.98 1 62.09 47 LEU B N 1
ATOM 1358 C CA . LEU B 1 47 ? 18.141 0.279 5.027 1 62.09 47 LEU B CA 1
ATOM 1359 C C . LEU B 1 47 ? 17.141 1.386 5.359 1 62.09 47 LEU B C 1
ATOM 1361 O O . LEU B 1 47 ? 16.688 1.499 6.504 1 62.09 47 LEU B O 1
ATOM 1365 N N . ARG B 1 48 ? 17.141 2.342 4.598 1 75.06 48 ARG B N 1
ATOM 1366 C CA . ARG B 1 48 ? 16.234 3.455 4.824 1 75.06 48 ARG B CA 1
ATOM 1367 C C . ARG B 1 48 ? 15.016 3.367 3.898 1 75.06 48 ARG B C 1
ATOM 1369 O O . ARG B 1 48 ? 15.172 3.221 2.684 1 75.06 48 ARG B O 1
ATOM 1376 N N . VAL B 1 49 ? 13.82 3.207 4.574 1 86.5 49 VAL B N 1
ATOM 1377 C CA . VAL B 1 49 ? 12.586 3.062 3.809 1 86.5 49 VAL B CA 1
ATOM 1378 C C . VAL B 1 49 ? 11.789 4.367 3.855 1 86.5 49 VAL B C 1
ATOM 1380 O O . VAL B 1 49 ? 11.664 4.988 4.914 1 86.5 49 VAL B O 1
ATOM 1383 N N . LYS B 1 50 ? 11.406 4.801 2.723 1 91.25 50 LYS B N 1
ATOM 1384 C CA . LYS B 1 50 ? 10.461 5.906 2.609 1 91.25 50 LYS B CA 1
ATOM 1385 C C . LYS B 1 50 ? 9.031 5.395 2.455 1 91.25 50 LYS B C 1
ATOM 1387 O O . LYS B 1 50 ? 8.734 4.645 1.522 1 91.25 50 LYS B O 1
ATOM 1392 N N . ILE B 1 51 ? 8.195 5.832 3.398 1 94.38 51 ILE B N 1
ATOM 1393 C CA . ILE B 1 51 ? 6.852 5.262 3.389 1 94.38 51 ILE B CA 1
ATOM 1394 C C . ILE B 1 51 ? 5.82 6.367 3.18 1 94.38 51 ILE B C 1
ATOM 1396 O O . ILE B 1 51 ? 5.836 7.383 3.879 1 94.38 51 ILE B O 1
ATOM 1400 N N . GLY B 1 52 ? 4.98 6.207 2.26 1 96.25 52 GLY B N 1
ATOM 1401 C CA . GLY B 1 52 ? 3.811 7.039 2.037 1 96.25 52 GLY B CA 1
ATOM 1402 C C . GLY B 1 52 ? 2.504 6.285 2.191 1 96.25 52 GLY B C 1
ATOM 1403 O O . GLY B 1 52 ? 2.355 5.176 1.672 1 96.25 52 GLY B O 1
ATOM 1404 N N . LEU B 1 53 ? 1.557 6.828 2.943 1 96.75 53 LEU B N 1
ATOM 1405 C CA . LEU B 1 53 ? 0.218 6.27 3.102 1 96.75 53 LEU B CA 1
ATOM 1406 C C . LEU B 1 53 ? -0.835 7.207 2.525 1 96.75 53 LEU B C 1
ATOM 1408 O O . LEU B 1 53 ? -0.742 8.43 2.688 1 96.75 53 LEU B O 1
ATOM 1412 N N . SER B 1 54 ? -1.727 6.652 1.847 1 96.31 54 SER B N 1
ATOM 1413 C CA . SER B 1 54 ? -2.863 7.387 1.302 1 96.31 54 SER B CA 1
ATOM 1414 C C . SER B 1 54 ? -4.156 6.594 1.45 1 96.31 54 SER B C 1
ATOM 1416 O O . SER B 1 54 ? -4.125 5.375 1.635 1 96.31 54 SER B O 1
ATOM 1418 N N . ALA B 1 55 ? -5.234 7.336 1.414 1 95.31 55 ALA B N 1
ATOM 1419 C CA . ALA B 1 55 ? -6.555 6.715 1.53 1 95.31 55 ALA B CA 1
ATOM 1420 C C . ALA B 1 55 ? -7.594 7.484 0.723 1 95.31 55 ALA B C 1
ATOM 1422 O O . ALA B 1 55 ? -7.488 8.703 0.564 1 95.31 55 ALA B O 1
ATOM 1423 N N . GLY B 1 56 ? -8.539 6.684 0.274 1 91.19 56 GLY B N 1
ATOM 1424 C CA . GLY B 1 56 ? -9.625 7.301 -0.47 1 91.19 56 GLY B CA 1
ATOM 1425 C C . GLY B 1 56 ? -10.227 6.383 -1.52 1 91.19 56 GLY B C 1
ATOM 1426 O O . GLY B 1 56 ? -9.992 5.172 -1.496 1 91.19 56 GLY B O 1
ATOM 1427 N N . HIS B 1 57 ? -10.977 7.012 -2.371 1 89.38 57 HIS B N 1
ATOM 1428 C CA . HIS B 1 57 ? -11.648 6.262 -3.424 1 89.38 57 HIS B CA 1
ATOM 1429 C C . HIS B 1 57 ? -10.656 5.773 -4.473 1 89.38 57 HIS B C 1
ATOM 1431 O O . HIS B 1 57 ? -9.711 6.484 -4.82 1 89.38 57 HIS B O 1
ATOM 1437 N N . ILE B 1 58 ? -10.844 4.551 -4.938 1 87.19 58 ILE B N 1
ATOM 1438 C CA . ILE B 1 58 ? -10.086 4.008 -6.059 1 87.19 58 ILE B CA 1
ATOM 1439 C C . ILE B 1 58 ? -11.039 3.424 -7.098 1 87.19 58 ILE B C 1
ATOM 1441 O O . ILE B 1 58 ? -12.094 2.885 -6.746 1 87.19 58 ILE B O 1
ATOM 1445 N N . SER B 1 59 ? -10.656 3.598 -8.344 1 85.94 59 SER B N 1
ATOM 1446 C CA . SER B 1 59 ? -11.453 3.057 -9.445 1 85.94 59 SER B CA 1
ATOM 1447 C C . SER B 1 59 ? -10.562 2.484 -10.539 1 85.94 59 SER B C 1
ATOM 1449 O O . SER B 1 59 ? -9.359 2.75 -10.578 1 85.94 59 SER B O 1
ATOM 1451 N N . LYS B 1 60 ? -11.133 1.553 -11.25 1 82 60 LYS B N 1
ATOM 1452 C CA . LYS B 1 60 ? -10.461 1.024 -12.43 1 82 60 LYS B CA 1
ATOM 1453 C C . LYS B 1 60 ? -11.094 1.56 -13.711 1 82 60 LYS B C 1
ATOM 1455 O O . LYS B 1 60 ? -12.32 1.586 -13.836 1 82 60 LYS B O 1
ATOM 1460 N N . VAL B 1 61 ? -10.289 2.057 -14.5 1 77.88 61 VAL B N 1
ATOM 1461 C CA . VAL B 1 61 ? -10.789 2.541 -15.781 1 77.88 61 VAL B CA 1
ATOM 1462 C C . VAL B 1 61 ? -10.078 1.812 -16.922 1 77.88 61 VAL B C 1
ATOM 1464 O O . VAL B 1 61 ? -8.93 1.388 -16.781 1 77.88 61 VAL B O 1
ATOM 1467 N N . VAL B 1 62 ? -10.883 1.503 -17.906 1 76.75 62 VAL B N 1
ATOM 1468 C CA . VAL B 1 62 ? -10.305 0.892 -19.094 1 76.75 62 VAL B CA 1
ATOM 1469 C C . VAL B 1 62 ? -9.938 1.977 -20.109 1 76.75 62 VAL B C 1
ATOM 1471 O O . VAL B 1 62 ? -10.727 2.885 -20.375 1 76.75 62 VAL B O 1
ATOM 1474 N N . ILE B 1 63 ? -8.656 2.072 -20.422 1 75.75 63 ILE B N 1
ATOM 1475 C CA . ILE B 1 63 ? -8.242 3.021 -21.453 1 75.75 63 ILE B CA 1
ATOM 1476 C C . ILE B 1 63 ? -7.758 2.268 -22.688 1 75.75 63 ILE B C 1
ATOM 1478 O O . ILE B 1 63 ? -7.355 1.105 -22.594 1 75.75 63 ILE B O 1
ATOM 1482 N N . GLY B 1 64 ? -7.691 2.912 -23.75 1 76.88 64 GLY B N 1
ATOM 1483 C CA . GLY B 1 64 ? -7.246 2.291 -24.984 1 76.88 64 GLY B CA 1
ATOM 1484 C C . GLY B 1 64 ? -8.375 2.043 -25.969 1 76.88 64 GLY B C 1
ATOM 1485 O O . GLY B 1 64 ? -9.477 2.568 -25.812 1 76.88 64 GLY B O 1
ATOM 1486 N N . ASP B 1 65 ? -7.969 1.461 -27.016 1 80.5 65 ASP B N 1
ATOM 1487 C CA . ASP B 1 65 ? -8.953 1.126 -28.047 1 80.5 65 ASP B CA 1
ATOM 1488 C C . ASP B 1 65 ? -9.344 -0.347 -27.969 1 80.5 65 ASP B C 1
ATOM 1490 O O . ASP B 1 65 ? -8.992 -1.041 -27.016 1 80.5 65 ASP B O 1
ATOM 1494 N N . ASN B 1 66 ? -10.336 -0.805 -28.812 1 77.56 66 ASN B N 1
ATOM 1495 C CA . ASN B 1 66 ? -10.922 -2.141 -28.781 1 77.56 66 ASN B CA 1
ATOM 1496 C C . ASN B 1 66 ? -9.852 -3.225 -28.859 1 77.56 66 ASN B C 1
ATOM 1498 O O . ASN B 1 66 ? -10.062 -4.348 -28.406 1 77.56 66 ASN B O 1
ATOM 1502 N N . ARG B 1 67 ? -8.711 -2.824 -29.391 1 75.88 67 ARG B N 1
ATOM 1503 C CA . ARG B 1 67 ? -7.676 -3.83 -29.609 1 75.88 67 ARG B CA 1
ATOM 1504 C C . ARG B 1 67 ? -6.688 -3.859 -28.453 1 75.88 67 ARG B C 1
ATOM 1506 O O . ARG B 1 67 ? -6.086 -4.895 -28.172 1 75.88 67 ARG B O 1
ATOM 1513 N N . ARG B 1 68 ? -6.453 -2.715 -27.875 1 79.19 68 ARG B N 1
ATOM 1514 C CA . ARG B 1 68 ? -5.453 -2.602 -26.828 1 79.19 68 ARG B CA 1
ATOM 1515 C C . ARG B 1 68 ? -6.035 -1.916 -25.594 1 79.19 68 ARG B C 1
ATOM 1517 O O . ARG B 1 68 ? -5.918 -0.698 -25.438 1 79.19 68 ARG B O 1
ATOM 1524 N N . GLN B 1 69 ? -6.73 -2.715 -24.734 1 77.06 69 GLN B N 1
ATOM 1525 C CA . GLN B 1 69 ? -7.328 -2.176 -23.531 1 77.06 69 GLN B CA 1
ATOM 1526 C C . GLN B 1 69 ? -6.398 -2.346 -22.328 1 77.06 69 GLN B C 1
ATOM 1528 O O . GLN B 1 69 ? -5.762 -3.391 -22.172 1 77.06 69 GLN B O 1
ATOM 1533 N N . HIS B 1 70 ? -6.164 -1.183 -21.75 1 71.88 70 HIS B N 1
ATOM 1534 C CA . HIS B 1 70 ? -5.379 -1.195 -20.531 1 71.88 70 HIS B CA 1
ATOM 1535 C C . HIS B 1 70 ? -6.223 -0.781 -19.328 1 71.88 70 HIS B C 1
ATOM 1537 O O . HIS B 1 70 ? -7.039 0.136 -19.422 1 71.88 70 HIS B O 1
ATOM 1543 N N . PHE B 1 71 ? -6.113 -1.517 -18.344 1 75.69 71 PHE B N 1
ATOM 1544 C CA . PHE B 1 71 ? -6.785 -1.166 -17.094 1 75.69 71 PHE B CA 1
ATOM 1545 C C . PHE B 1 71 ? -5.887 -0.296 -16.219 1 75.69 71 PHE B C 1
ATOM 1547 O O . PHE B 1 71 ? -4.742 -0.662 -15.938 1 75.69 71 PHE B O 1
ATOM 1554 N N . VAL B 1 72 ? -6.387 0.865 -15.953 1 77.44 72 VAL B N 1
ATOM 1555 C CA . VAL B 1 72 ? -5.621 1.807 -15.148 1 77.44 72 VAL B CA 1
ATOM 1556 C C . VAL B 1 72 ? -6.32 2.031 -13.812 1 77.44 72 VAL B C 1
ATOM 1558 O O . VAL B 1 72 ? -7.539 2.215 -13.766 1 77.44 72 VAL B O 1
ATOM 1561 N N . VAL B 1 73 ? -5.559 1.932 -12.844 1 82.88 73 VAL B N 1
ATOM 1562 C CA . VAL B 1 73 ? -6.082 2.244 -11.516 1 82.88 73 VAL B CA 1
ATOM 1563 C C . VAL B 1 73 ? -5.996 3.748 -11.266 1 82.88 73 VAL B C 1
ATOM 1565 O O . VAL B 1 73 ? -4.941 4.359 -11.469 1 82.88 73 VAL B O 1
ATOM 1568 N N . THR B 1 74 ? -7.168 4.332 -10.969 1 83 74 THR B N 1
ATOM 1569 C CA . THR B 1 74 ? -7.242 5.77 -10.742 1 83 74 THR B CA 1
ATOM 1570 C C . THR B 1 74 ? -7.949 6.074 -9.422 1 83 74 THR B C 1
ATOM 1572 O O . THR B 1 74 ? -8.539 5.184 -8.805 1 83 74 THR B O 1
ATOM 1575 N N . GLY B 1 75 ? -7.793 7.422 -9.008 1 87.38 75 GLY B N 1
ATOM 1576 C CA . GLY B 1 75 ? -8.453 7.863 -7.785 1 87.38 75 GLY B CA 1
ATOM 1577 C C . GLY B 1 75 ? -7.52 8.57 -6.824 1 87.38 75 GLY B C 1
ATOM 1578 O O . GLY B 1 75 ? -6.297 8.453 -6.934 1 87.38 75 GLY B O 1
ATOM 1579 N N . ARG B 1 76 ? -8.148 9.164 -5.875 1 86.44 76 ARG B N 1
ATOM 1580 C CA . ARG B 1 76 ? -7.418 10.031 -4.965 1 86.44 76 ARG B CA 1
ATOM 1581 C C . ARG B 1 76 ? -6.344 9.258 -4.207 1 86.44 76 ARG B C 1
ATOM 1583 O O . ARG B 1 76 ? -5.227 9.75 -4.027 1 86.44 76 ARG B O 1
ATOM 1590 N N . ALA B 1 77 ? -6.672 8.047 -3.742 1 90.69 77 ALA B N 1
ATOM 1591 C CA . ALA B 1 77 ? -5.711 7.246 -2.994 1 90.69 77 ALA B CA 1
ATOM 1592 C C . ALA B 1 77 ? -4.453 6.984 -3.82 1 90.69 77 ALA B C 1
ATOM 1594 O O . ALA B 1 77 ? -3.334 7.094 -3.312 1 90.69 77 ALA B O 1
ATOM 1595 N N . VAL B 1 78 ? -4.621 6.707 -5.062 1 89.06 78 VAL B N 1
ATOM 1596 C CA . VAL B 1 78 ? -3.512 6.352 -5.941 1 89.06 78 VAL B CA 1
ATOM 1597 C C . VAL B 1 78 ? -2.721 7.605 -6.309 1 89.06 78 VAL B C 1
ATOM 1599 O O . VAL B 1 78 ? -1.488 7.578 -6.355 1 89.06 78 VAL B O 1
ATOM 1602 N N . GLU B 1 79 ? -3.377 8.688 -6.48 1 86.75 79 GLU B N 1
ATOM 1603 C CA . GLU B 1 79 ? -2.74 9.938 -6.887 1 86.75 79 GLU B CA 1
ATOM 1604 C C . GLU B 1 79 ? -1.873 10.5 -5.77 1 86.75 79 GLU B C 1
ATOM 1606 O O . GLU B 1 79 ? -0.82 11.086 -6.027 1 86.75 79 GLU B O 1
ATOM 1611 N N . GLU B 1 80 ? -2.289 10.305 -4.645 1 92.31 80 GLU B N 1
ATOM 1612 C CA . GLU B 1 80 ? -1.629 11 -3.543 1 92.31 80 GLU B CA 1
ATOM 1613 C C . GLU B 1 80 ? -0.568 10.117 -2.891 1 92.31 80 GLU B C 1
ATOM 1615 O O . GLU B 1 80 ? 0.306 10.609 -2.178 1 92.31 80 GLU B O 1
ATOM 1620 N N . VAL B 1 81 ? -0.583 8.805 -3.119 1 93.25 81 VAL B N 1
ATOM 1621 C CA . VAL B 1 81 ? 0.33 7.926 -2.4 1 93.25 81 VAL B CA 1
ATOM 1622 C C . VAL B 1 81 ? 1.769 8.211 -2.824 1 93.25 81 VAL B C 1
ATOM 1624 O O . VAL B 1 81 ? 2.678 8.227 -1.99 1 93.25 81 VAL B O 1
ATOM 1627 N N . ARG B 1 82 ? 1.978 8.43 -4.062 1 89.5 82 ARG B N 1
ATOM 1628 C CA . ARG B 1 82 ? 3.324 8.734 -4.535 1 89.5 82 ARG B CA 1
ATOM 1629 C C . ARG B 1 82 ? 3.787 10.094 -4.035 1 89.5 82 ARG B C 1
ATOM 1631 O O . ARG B 1 82 ? 4.961 10.281 -3.705 1 89.5 82 ARG B O 1
ATOM 1638 N N . LEU B 1 83 ? 2.834 11.047 -4.043 1 89.44 83 LEU B N 1
ATOM 1639 C CA . LEU B 1 83 ? 3.162 12.352 -3.48 1 89.44 83 LEU B CA 1
ATOM 1640 C C . LEU B 1 83 ? 3.648 12.219 -2.041 1 89.44 83 LEU B C 1
ATOM 1642 O O . LEU B 1 83 ? 4.688 12.773 -1.676 1 89.44 83 LEU B O 1
ATOM 1646 N N . ALA B 1 84 ? 2.91 11.469 -1.265 1 95.19 84 ALA B N 1
ATOM 1647 C CA . ALA B 1 84 ? 3.283 11.242 0.128 1 95.19 84 ALA B CA 1
ATOM 1648 C C . ALA B 1 84 ? 4.656 10.578 0.227 1 95.19 84 ALA B C 1
ATOM 1650 O O . ALA B 1 84 ? 5.512 11.031 0.994 1 95.19 84 ALA B O 1
ATOM 1651 N N . GLN B 1 85 ? 4.859 9.586 -0.546 1 93 85 GLN B N 1
ATOM 1652 C CA . GLN B 1 85 ? 6.129 8.867 -0.527 1 93 85 GLN B CA 1
ATOM 1653 C C . GLN B 1 85 ? 7.285 9.781 -0.938 1 93 85 GLN B C 1
ATOM 1655 O O . GLN B 1 85 ? 8.367 9.727 -0.35 1 93 85 GLN B O 1
ATOM 1660 N N . ASN B 1 86 ? 7.062 10.609 -1.913 1 90.38 86 ASN B N 1
ATOM 1661 C CA . ASN B 1 86 ? 8.102 11.508 -2.406 1 90.38 86 ASN B CA 1
ATOM 1662 C C . ASN B 1 86 ? 8.484 12.547 -1.356 1 90.38 86 ASN B C 1
ATOM 1664 O O . ASN B 1 86 ? 9.625 13.023 -1.335 1 90.38 86 ASN B O 1
ATOM 1668 N N . LEU B 1 87 ? 7.547 12.898 -0.576 1 94.38 87 LEU B N 1
ATOM 1669 C CA . LEU B 1 87 ? 7.805 13.867 0.481 1 94.38 87 LEU B CA 1
ATOM 1670 C C . LEU B 1 87 ? 8.594 13.234 1.622 1 94.38 87 LEU B C 1
ATOM 1672 O O . LEU B 1 87 ? 9.195 13.945 2.438 1 94.38 87 LEU B O 1
ATOM 1676 N N . ALA B 1 88 ? 8.492 11.906 1.731 1 94.19 88 ALA B N 1
ATOM 1677 C CA . ALA B 1 88 ? 9.141 11.195 2.83 1 94.19 88 ALA B CA 1
ATOM 1678 C C . ALA B 1 88 ? 10.656 11.172 2.641 1 94.19 88 ALA B C 1
ATOM 1680 O O . ALA B 1 88 ? 11.148 10.891 1.543 1 94.19 88 ALA B O 1
ATOM 1681 N N . LYS B 1 89 ? 11.367 11.5 3.652 1 91.81 89 LYS B N 1
ATOM 1682 C CA . LYS B 1 89 ? 12.797 11.203 3.732 1 91.81 89 LYS B CA 1
ATOM 1683 C C . LYS B 1 89 ? 13.039 9.805 4.289 1 91.81 89 LYS B C 1
ATOM 1685 O O . LYS B 1 89 ? 12.086 9.094 4.633 1 91.81 89 LYS B O 1
ATOM 1690 N N . ALA B 1 90 ? 14.312 9.469 4.203 1 86 90 ALA B N 1
ATOM 1691 C CA . ALA B 1 90 ? 14.664 8.148 4.727 1 86 90 ALA B CA 1
ATOM 1692 C C . ALA B 1 90 ? 14.133 7.969 6.145 1 86 90 ALA B C 1
ATOM 1694 O O . ALA B 1 90 ? 14.297 8.844 6.996 1 86 90 ALA B O 1
ATOM 1695 N N . SER B 1 91 ? 13.328 6.902 6.379 1 87.25 91 SER B N 1
ATOM 1696 C CA . SER B 1 91 ? 12.82 6.484 7.684 1 87.25 91 SER B CA 1
ATOM 1697 C C . SER B 1 91 ? 11.633 7.332 8.117 1 87.25 91 SER B C 1
ATOM 1699 O O . SER B 1 91 ? 11.328 7.422 9.305 1 87.25 91 SER B O 1
ATOM 1701 N N . GLU B 1 92 ? 11.07 7.977 7.164 1 92.25 92 GLU B N 1
ATOM 1702 C CA . GLU B 1 92 ? 9.898 8.773 7.508 1 92.25 92 GLU B CA 1
ATOM 1703 C C . GLU B 1 92 ? 8.625 8.148 6.953 1 92.25 92 GLU B C 1
ATOM 1705 O O . GLU B 1 92 ? 8.664 7.418 5.961 1 92.25 92 GLU B O 1
ATOM 1710 N N . ILE B 1 93 ? 7.559 8.453 7.633 1 95.31 93 ILE B N 1
ATOM 1711 C CA . ILE B 1 93 ? 6.211 8.078 7.219 1 95.31 93 ILE B CA 1
ATOM 1712 C C . ILE B 1 93 ? 5.383 9.328 6.953 1 95.31 93 ILE B C 1
ATOM 1714 O O . ILE B 1 93 ? 5.254 10.195 7.828 1 95.31 93 ILE B O 1
ATOM 1718 N N . ILE B 1 94 ? 4.898 9.406 5.766 1 97.44 94 ILE B N 1
ATOM 1719 C CA . ILE B 1 94 ? 4.09 10.562 5.402 1 97.44 94 ILE B CA 1
ATOM 1720 C C . ILE B 1 94 ? 2.658 10.125 5.109 1 97.44 94 ILE B C 1
ATOM 1722 O O . ILE B 1 94 ? 2.438 9.156 4.387 1 97.44 94 ILE B O 1
ATOM 1726 N N . LEU B 1 95 ? 1.688 10.781 5.75 1 97.44 95 LEU B N 1
ATOM 1727 C CA . LEU B 1 95 ? 0.281 10.617 5.395 1 97.44 95 LEU B CA 1
ATOM 1728 C C . LEU B 1 95 ? -0.13 11.633 4.332 1 97.44 95 LEU B C 1
ATOM 1730 O O . LEU B 1 95 ? 0.121 12.828 4.477 1 97.44 95 LEU B O 1
ATOM 1734 N N . SER B 1 96 ? -0.693 11.109 3.268 1 97.44 96 SER B N 1
ATOM 1735 C CA . SER B 1 96 ? -1.28 12.031 2.299 1 97.44 96 SER B CA 1
ATOM 1736 C C . SER B 1 96 ? -2.357 12.898 2.941 1 97.44 96 SER B C 1
ATOM 1738 O O . SER B 1 96 ? -2.852 12.578 4.027 1 97.44 96 SER B O 1
ATOM 1740 N N . PRO B 1 97 ? -2.77 13.961 2.279 1 96.25 97 PRO B N 1
ATOM 1741 C CA . PRO B 1 97 ? -3.797 14.844 2.842 1 96.25 97 PRO B CA 1
ATOM 1742 C C . PRO B 1 97 ? -5.082 14.102 3.191 1 96.25 97 PRO B C 1
ATOM 1744 O O . PRO B 1 97 ? -5.605 14.25 4.301 1 96.25 97 PRO B O 1
ATOM 1747 N N . ASN B 1 98 ? -5.578 13.273 2.309 1 95 98 ASN B N 1
ATOM 1748 C CA . ASN B 1 98 ? -6.824 12.555 2.564 1 95 98 ASN B CA 1
ATOM 1749 C C . ASN B 1 98 ? -6.656 11.523 3.672 1 95 98 ASN B C 1
ATOM 1751 O O . ASN B 1 98 ? -7.555 11.328 4.492 1 95 98 ASN B O 1
ATOM 1755 N N . CYS B 1 99 ? -5.523 10.875 3.652 1 95.81 99 CYS B N 1
ATOM 1756 C CA . CYS B 1 99 ? -5.238 9.906 4.699 1 95.81 99 CYS B CA 1
ATOM 1757 C C . CYS B 1 99 ? -5.176 10.578 6.066 1 95.81 99 CYS B C 1
ATOM 1759 O O . CYS B 1 99 ? -5.672 10.031 7.055 1 95.81 99 CYS B O 1
ATOM 1761 N N . TRP B 1 100 ? -4.594 11.742 6.129 1 96.25 100 TRP B N 1
ATOM 1762 C CA . TRP B 1 100 ? -4.523 12.531 7.355 1 96.25 100 TRP B CA 1
ATOM 1763 C C . TRP B 1 100 ? -5.918 12.938 7.824 1 96.25 100 TRP B C 1
ATOM 1765 O O . TRP B 1 100 ? -6.207 12.922 9.023 1 96.25 100 TRP B O 1
ATOM 1775 N N . GLU B 1 101 ? -6.762 13.219 6.926 1 94.56 101 GLU B N 1
ATOM 1776 C CA . GLU B 1 101 ? -8.125 13.617 7.262 1 94.56 101 GLU B CA 1
ATOM 1777 C C . GLU B 1 101 ? -8.922 12.445 7.828 1 94.56 101 GLU B C 1
ATOM 1779 O O . GLU B 1 101 ? -9.812 12.641 8.664 1 94.56 101 GLU B O 1
ATOM 1784 N N . LEU B 1 102 ? -8.586 11.305 7.449 1 92.94 102 LEU B N 1
ATOM 1785 C CA . LEU B 1 102 ? -9.383 10.133 7.785 1 92.94 102 LEU B CA 1
ATOM 1786 C C . LEU B 1 102 ? -8.797 9.398 8.992 1 92.94 102 LEU B C 1
ATOM 1788 O O . LEU B 1 102 ? -9.477 8.57 9.602 1 92.94 102 LEU B O 1
ATOM 1792 N N . CYS B 1 103 ? -7.574 9.672 9.312 1 93.25 103 CYS B N 1
ATOM 1793 C CA . CYS B 1 103 ? -6.891 8.945 10.375 1 93.25 103 CYS B CA 1
ATOM 1794 C C . CYS B 1 103 ? -7.375 9.398 11.742 1 93.25 103 CYS B C 1
ATOM 1796 O O . CYS B 1 103 ? -7.945 10.484 11.883 1 93.25 103 CYS B O 1
ATOM 1798 N N . ASP B 1 104 ? -7.215 8.555 12.695 1 92.31 104 ASP B N 1
ATOM 1799 C CA . ASP B 1 104 ? -7.441 8.977 14.078 1 92.31 104 ASP B CA 1
ATOM 1800 C C . ASP B 1 104 ? -6.305 9.867 14.57 1 92.31 104 ASP B C 1
ATOM 1802 O O . ASP B 1 104 ? -5.27 9.367 15.016 1 92.31 104 ASP B O 1
ATOM 1806 N N . ARG B 1 105 ? -6.539 11.07 14.641 1 90.38 105 ARG B N 1
ATOM 1807 C CA . ARG B 1 105 ? -5.512 12.078 14.906 1 90.38 105 ARG B CA 1
ATOM 1808 C C . ARG B 1 105 ? -5.098 12.062 16.375 1 90.38 105 ARG B C 1
ATOM 1810 O O . ARG B 1 105 ? -4.059 12.617 16.734 1 90.38 105 ARG B O 1
ATOM 1817 N N . ASN B 1 106 ? -5.848 11.383 17.172 1 90.88 106 ASN B N 1
ATOM 1818 C CA . ASN B 1 106 ? -5.551 11.344 18.609 1 90.88 106 ASN B CA 1
ATOM 1819 C C . ASN B 1 106 ? -4.477 10.305 18.922 1 90.88 106 ASN B C 1
ATOM 1821 O O . ASN B 1 106 ? -3.969 10.25 20.047 1 90.88 106 ASN B O 1
ATOM 1825 N N . LEU B 1 107 ? -4.133 9.602 17.922 1 87.5 107 LEU B N 1
ATOM 1826 C CA . LEU B 1 107 ? -3.24 8.477 18.188 1 87.5 107 LEU B CA 1
ATOM 1827 C C . LEU B 1 107 ? -1.811 8.812 17.781 1 87.5 107 LEU B C 1
ATOM 1829 O O . LEU B 1 107 ? -0.876 8.078 18.125 1 87.5 107 LEU B O 1
ATOM 1833 N N . ILE B 1 108 ? -1.713 9.961 17.078 1 91 108 ILE B N 1
ATOM 1834 C CA . ILE B 1 108 ? -0.379 10.188 16.531 1 91 108 ILE B CA 1
ATOM 1835 C C . ILE B 1 108 ? 0.005 11.656 16.703 1 91 108 ILE B C 1
ATOM 1837 O O . ILE B 1 108 ? -0.863 12.531 16.75 1 91 108 ILE B O 1
ATOM 1841 N N . GLU B 1 109 ? 1.262 11.859 16.859 1 93.88 109 GLU B N 1
ATOM 1842 C CA . GLU B 1 109 ? 1.858 13.188 16.703 1 93.88 109 GLU B CA 1
ATOM 1843 C C . GLU B 1 109 ? 2.32 13.422 15.273 1 93.88 109 GLU B C 1
ATOM 1845 O O . GLU B 1 109 ? 2.834 12.508 14.625 1 93.88 109 GLU B O 1
ATOM 1850 N N . ILE B 1 110 ? 2.113 14.633 14.844 1 95 110 ILE B N 1
ATOM 1851 C CA . ILE B 1 110 ? 2.488 14.883 13.461 1 95 110 ILE B CA 1
ATOM 1852 C C . ILE B 1 110 ? 3.404 16.109 13.383 1 95 110 ILE B C 1
ATOM 1854 O O . ILE B 1 110 ? 3.49 16.875 14.344 1 95 110 ILE B O 1
ATOM 1858 N N . GLU B 1 111 ? 4.145 16.172 12.383 1 96.19 111 GLU B N 1
ATOM 1859 C CA . GLU B 1 111 ? 4.895 17.359 11.969 1 96.19 111 GLU B CA 1
ATOM 1860 C C . GLU B 1 111 ? 4.395 17.891 10.625 1 96.19 111 GLU B C 1
ATOM 1862 O O . GLU B 1 111 ? 4.344 17.141 9.641 1 96.19 111 GLU B O 1
ATOM 1867 N N . LYS B 1 112 ? 4.074 19.109 10.641 1 96.06 112 LYS B N 1
ATOM 1868 C CA . LYS B 1 112 ? 3.617 19.719 9.398 1 96.06 112 LYS B CA 1
ATOM 1869 C C . LYS B 1 112 ? 4.766 19.859 8.398 1 96.06 112 LYS B C 1
ATOM 1871 O O . LYS B 1 112 ? 5.902 20.125 8.789 1 96.06 112 LYS B O 1
ATOM 1876 N N . ILE B 1 113 ? 4.496 19.641 7.172 1 96.31 113 ILE B N 1
ATOM 1877 C CA . ILE B 1 113 ? 5.449 19.875 6.094 1 96.31 113 ILE B CA 1
ATOM 1878 C C . ILE B 1 113 ? 5.164 21.203 5.418 1 96.31 113 ILE B C 1
ATOM 1880 O O . ILE B 1 113 ? 4.023 21.484 5.039 1 96.31 113 ILE B O 1
ATOM 1884 N N . LYS B 1 114 ? 6.195 21.922 5.254 1 95 114 LYS B N 1
ATOM 1885 C CA . LYS B 1 114 ? 6.031 23.266 4.707 1 95 114 LYS B CA 1
ATOM 1886 C C . LYS B 1 114 ? 5.34 23.219 3.346 1 95 114 LYS B C 1
ATOM 1888 O O . LYS B 1 114 ? 5.734 22.453 2.469 1 95 114 LYS B O 1
ATOM 1893 N N . ASN B 1 115 ? 4.273 23.906 3.16 1 94.88 115 ASN B N 1
ATOM 1894 C CA . ASN B 1 115 ? 3.533 24.125 1.921 1 94.88 115 ASN B CA 1
ATOM 1895 C C . ASN B 1 115 ? 2.846 22.844 1.449 1 94.88 115 ASN B C 1
ATOM 1897 O O . ASN B 1 115 ? 2.625 22.656 0.251 1 94.88 115 ASN B O 1
ATOM 1901 N N . GLU B 1 116 ? 2.734 21.891 2.322 1 94.62 116 GLU B N 1
ATOM 1902 C CA . GLU B 1 116 ? 2.055 20.641 1.994 1 94.62 116 GLU B CA 1
ATOM 1903 C C . GLU B 1 116 ? 0.912 20.359 2.967 1 94.62 116 GLU B C 1
ATOM 1905 O O . GLU B 1 116 ? 0.998 20.703 4.148 1 94.62 116 GLU B O 1
ATOM 1910 N N . ARG B 1 117 ? -0.149 19.766 2.436 1 96.19 117 ARG B N 1
ATOM 1911 C CA . ARG B 1 117 ? -1.231 19.297 3.297 1 96.19 117 ARG B CA 1
ATOM 1912 C C . ARG B 1 117 ? -0.906 17.938 3.898 1 96.19 117 ARG B C 1
ATOM 1914 O O . ARG B 1 117 ? -1.494 17.531 4.906 1 96.19 117 ARG B O 1
ATOM 1921 N N . ALA B 1 118 ? 0.003 17.25 3.254 1 97.06 118 ALA B N 1
ATOM 1922 C CA . ALA B 1 118 ? 0.505 15.992 3.811 1 97.06 118 ALA B CA 1
ATOM 1923 C C . ALA B 1 118 ? 1.265 16.234 5.113 1 97.06 118 ALA B C 1
ATOM 1925 O O . ALA B 1 118 ? 1.778 17.328 5.344 1 97.06 118 ALA B O 1
ATOM 1926 N N . VAL B 1 119 ? 1.328 15.172 5.953 1 97.81 119 VAL B N 1
ATOM 1927 C CA . VAL B 1 119 ? 1.979 15.359 7.246 1 97.81 119 VAL B CA 1
ATOM 1928 C C . VAL B 1 119 ? 2.945 14.211 7.508 1 97.81 119 VAL B C 1
ATOM 1930 O O . VAL B 1 119 ? 2.738 13.094 7.023 1 97.81 119 VAL B O 1
ATOM 1933 N N . LYS B 1 120 ? 3.922 14.562 8.25 1 97.12 120 LYS B N 1
ATOM 1934 C CA . LYS B 1 120 ? 4.867 13.562 8.734 1 97.12 120 LYS B CA 1
ATOM 1935 C C . LYS B 1 120 ? 4.426 12.992 10.078 1 97.12 120 LYS B C 1
ATOM 1937 O O . LYS B 1 120 ? 4.074 13.742 10.992 1 97.12 120 LYS B O 1
ATOM 1942 N N . VAL B 1 121 ? 4.434 11.664 10.109 1 95.88 121 VAL B N 1
ATOM 1943 C CA . VAL B 1 121 ? 4.035 11.031 11.359 1 95.88 121 VAL B CA 1
ATOM 1944 C C . VAL B 1 121 ? 5.234 10.945 12.297 1 95.88 121 VAL B C 1
ATOM 1946 O O . VAL B 1 121 ? 6.293 10.438 11.922 1 95.88 121 VAL B O 1
ATOM 1949 N N . GLY B 1 122 ? 5.199 11.445 13.43 1 88.38 122 GLY B N 1
ATOM 1950 C CA . GLY B 1 122 ? 6.258 11.398 14.422 1 88.38 122 GLY B CA 1
ATOM 1951 C C . GLY B 1 122 ? 6.191 10.164 15.305 1 88.38 122 GLY B C 1
ATOM 1952 O O . GLY B 1 122 ? 6.914 9.195 15.078 1 88.38 122 GLY B O 1
ATOM 1953 N N . THR B 1 123 ? 5.488 10.148 16.375 1 79.31 123 THR B N 1
ATOM 1954 C CA . THR B 1 123 ? 5.375 9.039 17.312 1 79.31 123 THR B CA 1
ATOM 1955 C C . THR B 1 123 ? 3.914 8.734 17.625 1 79.31 123 THR B C 1
ATOM 1957 O O . THR B 1 123 ? 3.031 9.547 17.344 1 79.31 123 THR B O 1
ATOM 1960 N N . PHE B 1 124 ? 3.689 7.445 17.953 1 77.31 124 PHE B N 1
ATOM 1961 C CA . PHE B 1 124 ? 2.363 7.105 18.453 1 77.31 124 PHE B CA 1
ATOM 1962 C C . PHE B 1 124 ? 2.146 7.68 19.859 1 77.31 124 PHE B C 1
ATOM 1964 O O . PHE B 1 124 ? 3.055 7.664 20.688 1 77.31 124 PHE B O 1
ATOM 1971 N N . LEU B 1 125 ? 1.049 8.367 19.891 1 73.12 125 LEU B N 1
ATOM 1972 C CA . LEU B 1 125 ? 0.694 8.914 21.203 1 73.12 125 LEU B CA 1
ATOM 1973 C C . LEU B 1 125 ? 0.111 7.836 22.109 1 73.12 125 LEU B C 1
ATOM 1975 O O . LEU B 1 125 ? -0.637 6.973 21.641 1 73.12 125 LEU B O 1
ATOM 1979 N N . ASP B 1 126 ? 0.763 7.094 22.969 1 57.16 126 ASP B N 1
ATOM 1980 C CA . ASP B 1 126 ? 0.323 6.129 23.969 1 57.16 126 ASP B CA 1
ATOM 1981 C C . ASP B 1 126 ? -1.091 6.445 24.453 1 57.16 126 ASP B C 1
ATOM 1983 O O . ASP B 1 126 ? -1.467 7.613 24.578 1 57.16 126 ASP B O 1
#